Protein AF-0000000085039851 (afdb_homodimer)

Secondary structure (DSSP, 8-state):
--------PBPTTT-PBP-S-TT---SSHHHHHHHHHHHHHHHHHHHHHHHHHHHHHHHHHHHH-TTSEEEEEHHHHHHTT--TT--SEEEEPPTTT--EEEEETTEEEEEEEETTEEEEEEEE--GGGGG----TT--/--------PBPTTT-PBPPS-TT---SSHHHHHHHHHHHHHHHHHHHHHHHHHHHHHHHHHHHH-TTSEEEEEHHHHHHTT--TT--SEEEEPPTTT--EEEEETTEEEEEEEETTEEEEEEEE--GGGGG----TT--

Foldseek 3Di:
DPPPPPPQAAAPQPRHGADDDPPDRHNDPVSVCVVCCVVVVVVVVVVVVLLVLLVLLVVLLCVQCVPFKDKAFVVVCVVSVRDPVHADFWAFDDPDVRWIWGHRPQKTWTWDQDPNTTMIIIGGNDPPSPPGGDDPPPD/DPPPPPPQAAAPQPRHGADDDPPDRHNDPVSVCVVCCVVVVVVVVVVVVLLVLLVLLVVLLCVQCVPFKDKAFPVVCVVSVRDPVHADFWAFDDPDVRWIWGHRPQKTWTWDQDPNTTMIIIGGNDPPSVPGGDDPPPD

Sequence (278 aa):
MEIEKPETKKCLHCAKPITGRLDKKYCNDYCRNSYNNQTKRAGDKQIQEVNSIIRKNRRILKTLCPAGKATVSKELLDSMEYNYRFFSGIYRSSAPSKLVYFICYDYAFSPLNEEGKNMALIVEKEDHFNDFFENPWSAMEIEKPETKKCLHCAKPITGRLDKKYCNDYCRNSYNNQTKRAGDKQIQEVNSIIRKNRRILKTLCPAGKATVSKELLDSMEYNYRFFSGIYRSSAPSKLVYFICYDYAFSPLNEEGKNMALIVEKEDHFNDFFENPWSA

Radius of gyration: 25.56 Å; Cα contacts (8 Å, |Δi|>4): 426; chains: 2; bounding box: 66×108×41 Å

Solvent-accessible surface area (backbone atoms only — not comparable to full-atom values): 15529 Å² total; per-residue (Å²): 130,80,74,74,68,74,79,68,51,50,12,76,56,78,59,44,74,40,82,76,62,87,84,59,53,44,66,45,69,65,38,41,52,49,37,50,45,49,60,51,32,53,62,46,48,50,44,51,50,54,51,49,52,29,50,48,40,29,51,52,51,48,69,68,22,80,82,44,56,35,76,45,50,44,65,59,41,53,75,70,64,52,56,80,60,45,28,41,28,52,30,49,48,65,83,86,75,60,45,53,30,46,21,24,77,57,30,30,36,24,66,40,76,55,97,87,36,57,28,30,42,32,36,49,62,52,85,71,61,73,78,40,56,63,60,75,71,73,117,131,80,75,73,69,74,80,69,52,48,12,78,56,79,59,45,74,40,82,76,63,88,83,57,54,44,67,44,70,66,39,42,52,46,39,50,46,48,59,51,36,53,61,46,47,51,45,49,49,53,51,49,52,28,49,50,40,28,49,53,49,46,70,68,22,80,80,44,56,33,74,44,50,44,67,58,42,53,75,70,63,52,55,82,58,44,27,41,28,52,30,47,48,65,83,85,75,57,46,54,30,48,21,24,76,58,29,30,36,25,65,40,75,56,95,88,37,58,28,30,42,32,37,46,63,51,85,70,61,74,75,38,56,64,60,74,72,74,113

Structure (mmCIF, N/CA/C/O backbone):
data_AF-0000000085039851-model_v1
#
loop_
_entity.id
_entity.type
_entity.pdbx_description
1 polymer 'DUF2116 family Zn-ribbon domain-containing protein'
#
loop_
_atom_site.group_PDB
_atom_site.id
_atom_site.type_symbol
_atom_site.label_atom_id
_atom_site.label_alt_id
_atom_site.label_comp_id
_atom_site.label_asym_id
_atom_site.label_entity_id
_atom_site.label_seq_id
_atom_site.pdbx_PDB_ins_code
_atom_site.Cartn_x
_atom_site.Cartn_y
_atom_site.Cartn_z
_atom_site.occupancy
_atom_site.B_iso_or_equiv
_atom_site.auth_seq_id
_atom_site.auth_comp_id
_atom_site.auth_asym_id
_atom_site.auth_atom_id
_atom_site.pdbx_PDB_model_num
ATOM 1 N N . MET A 1 1 ? -0.738 59.656 14.086 1 36.53 1 MET A N 1
ATOM 2 C CA . MET A 1 1 ? -0.478 58.25 14.383 1 36.53 1 MET A CA 1
ATOM 3 C C . MET A 1 1 ? -1.519 57.375 13.727 1 36.53 1 MET A C 1
ATOM 5 O O . MET A 1 1 ? -2.684 57.344 14.133 1 36.53 1 MET A O 1
ATOM 9 N N . GLU A 1 2 ? -1.537 57.281 12.383 1 38.12 2 GLU A N 1
ATOM 10 C CA . GLU A 1 2 ? -2.516 56.5 11.617 1 38.12 2 GLU A CA 1
ATOM 11 C C . GLU A 1 2 ? -2.619 55.062 12.141 1 38.12 2 GLU A C 1
ATOM 13 O O . GLU A 1 2 ? -1.607 54.375 12.289 1 38.12 2 GLU A O 1
ATOM 18 N N . ILE A 1 3 ? -3.484 54.719 13.062 1 45.03 3 ILE A N 1
ATOM 19 C CA . ILE A 1 3 ? -3.762 53.375 13.562 1 45.03 3 ILE A CA 1
ATOM 20 C C . ILE A 1 3 ? -3.723 52.375 12.406 1 45.03 3 ILE A C 1
ATOM 22 O O . ILE A 1 3 ? -4.461 52.531 11.43 1 45.03 3 ILE A O 1
ATOM 26 N N . GLU A 1 4 ? -2.541 51.844 11.984 1 44.34 4 GLU A N 1
ATOM 27 C CA . GLU A 1 4 ? -2.467 50.719 11.039 1 44.34 4 GLU A CA 1
ATOM 28 C C . GLU A 1 4 ? -3.676 49.812 11.18 1 44.34 4 GLU A C 1
ATOM 30 O O . GLU A 1 4 ? -4.004 49.375 12.289 1 44.34 4 GLU A O 1
ATOM 35 N N . LYS A 1 5 ? -4.773 50 10.492 1 49.84 5 LYS A N 1
ATOM 36 C CA . LYS A 1 5 ? -5.965 49.156 10.461 1 49.84 5 LYS A CA 1
ATOM 37 C C . LYS A 1 5 ? -5.605 47.688 10.602 1 49.84 5 LYS A C 1
ATOM 39 O O . LYS A 1 5 ? -4.711 47.188 9.914 1 49.84 5 LYS A O 1
ATOM 44 N N . PRO A 1 6 ? -5.625 47.062 11.789 1 53.47 6 PRO A N 1
ATOM 45 C CA . PRO A 1 6 ? -5.27 45.656 11.93 1 53.47 6 PRO A CA 1
ATOM 46 C C . PRO A 1 6 ? -5.582 44.844 10.672 1 53.47 6 PRO A C 1
ATOM 48 O O . PRO A 1 6 ? -6.613 45.062 10.031 1 53.47 6 PRO A O 1
ATOM 51 N N . GLU A 1 7 ? -4.594 44.562 9.703 1 57.44 7 GLU A N 1
ATOM 52 C CA . GLU A 1 7 ? -4.762 43.719 8.539 1 57.44 7 GLU A CA 1
ATOM 53 C C . GLU A 1 7 ? -5.84 42.656 8.773 1 57.44 7 GLU A C 1
ATOM 55 O O . GLU A 1 7 ? -5.809 41.938 9.773 1 57.44 7 GLU A O 1
ATOM 60 N N . THR A 1 8 ? -7.055 42.906 8.422 1 69.19 8 THR A N 1
ATOM 61 C CA . THR A 1 8 ? -8.227 42.031 8.555 1 69.19 8 THR A CA 1
ATOM 62 C C . THR A 1 8 ? -7.895 40.594 8.203 1 69.19 8 THR A C 1
ATOM 64 O O . THR A 1 8 ? -7.391 40.312 7.109 1 69.19 8 THR A O 1
ATOM 67 N N . LYS A 1 9 ? -7.699 39.75 9.188 1 80.12 9 LYS A N 1
ATOM 68 C CA . LYS A 1 9 ? -7.461 38.312 9 1 80.12 9 LYS A CA 1
ATOM 69 C C . LYS A 1 9 ? -8.508 37.719 8.07 1 80.12 9 LYS A C 1
ATOM 71 O O . LYS A 1 9 ? -9.695 38.031 8.164 1 80.12 9 LYS A O 1
ATOM 76 N N . LYS A 1 10 ? -8.039 37.062 7.008 1 89 10 LYS A N 1
ATOM 77 C CA . LYS A 1 10 ? -8.93 36.438 6.035 1 89 10 LYS A CA 1
ATOM 78 C C . LYS A 1 10 ? -9.094 34.938 6.312 1 89 10 LYS A C 1
ATOM 80 O O . LYS A 1 10 ? -8.172 34.281 6.809 1 89 10 LYS A O 1
ATOM 85 N N . CYS A 1 11 ? -10.289 34.531 6.098 1 90.12 11 CYS A N 1
ATOM 86 C CA . CYS A 1 11 ? -10.617 33.125 6.234 1 90.12 11 CYS A CA 1
ATOM 87 C C . CYS A 1 11 ? -9.695 32.25 5.375 1 90.12 11 CYS A C 1
ATOM 89 O O . CYS A 1 11 ? -9.516 32.531 4.188 1 90.12 11 CYS A O 1
ATOM 91 N N . LEU A 1 12 ? -9.242 31.281 5.852 1 88.19 12 LEU A N 1
ATOM 92 C CA . LEU A 1 12 ? -8.297 30.422 5.152 1 88.19 12 LEU A CA 1
ATOM 93 C C . LEU A 1 12 ? -8.984 29.688 4.008 1 88.19 12 LEU A C 1
ATOM 95 O O . LEU A 1 12 ? -8.344 29.328 3.021 1 88.19 12 LEU A O 1
ATOM 99 N N . HIS A 1 13 ? -10.305 29.547 4.168 1 85.38 13 HIS A N 1
ATOM 100 C CA . HIS A 1 13 ? -11.055 28.797 3.17 1 85.38 13 HIS A CA 1
ATOM 101 C C . HIS A 1 13 ? -11.625 29.719 2.102 1 85.38 13 HIS A C 1
ATOM 103 O O . HIS A 1 13 ? -11.406 29.516 0.907 1 85.38 13 HIS A O 1
ATOM 109 N N . CYS A 1 14 ? -12.336 30.766 2.406 1 89.81 14 CYS A N 1
ATOM 110 C CA . CYS A 1 14 ? -13.078 31.562 1.424 1 89.81 14 CYS A CA 1
ATOM 111 C C . CYS A 1 14 ? -12.422 32.906 1.218 1 89.81 14 CYS A C 1
ATOM 113 O O . CYS A 1 14 ? -12.883 33.719 0.397 1 89.81 14 CYS A O 1
ATOM 115 N N . ALA A 1 15 ? -11.523 33.281 1.93 1 89.44 15 ALA A N 1
ATOM 116 C CA . ALA A 1 15 ? -10.719 34.5 1.806 1 89.44 15 ALA A CA 1
ATOM 117 C C . ALA A 1 15 ? -11.523 35.719 2.191 1 89.44 15 ALA A C 1
ATOM 119 O O . ALA A 1 15 ? -11.078 36.844 1.967 1 89.44 15 ALA A O 1
ATOM 120 N N . LYS A 1 16 ? -12.602 35.594 2.732 1 87.38 16 LYS A N 1
ATOM 121 C CA . LYS A 1 16 ? -13.375 36.719 3.229 1 87.38 16 LYS A CA 1
ATOM 122 C C . LYS A 1 16 ? -12.836 37.219 4.57 1 87.38 16 LYS A C 1
ATOM 124 O O . LYS A 1 16 ? -12.227 36.438 5.316 1 87.38 16 LYS A O 1
ATOM 129 N N . PRO A 1 17 ? -13.008 38.469 4.812 1 87.56 17 PRO A N 1
ATOM 130 C CA . PRO A 1 17 ? -12.555 39 6.102 1 87.56 17 PRO A CA 1
ATOM 131 C C . PRO A 1 17 ? -13.211 38.312 7.289 1 87.56 17 PRO A C 1
ATOM 133 O O . PRO A 1 17 ? -14.406 38 7.25 1 87.56 17 PRO A O 1
ATOM 136 N N . ILE A 1 18 ? -12.398 37.844 8.242 1 84.75 18 ILE A N 1
ATOM 137 C CA . ILE A 1 18 ? -12.867 37.156 9.445 1 84.75 18 ILE A CA 1
ATOM 138 C C . ILE A 1 18 ? -13.125 38.188 10.547 1 84.75 18 ILE A C 1
ATOM 140 O O . ILE A 1 18 ? -12.328 39.094 10.75 1 84.75 18 ILE A O 1
ATOM 144 N N . THR A 1 19 ? -14.352 38.156 11.055 1 82.75 19 THR A N 1
ATOM 145 C CA . THR A 1 19 ? -14.688 39 12.211 1 82.75 19 THR A CA 1
ATOM 146 C C . THR A 1 19 ? -14.766 38.125 13.477 1 82.75 19 THR A C 1
ATOM 148 O O . THR A 1 19 ? -15.18 36.969 13.43 1 82.75 19 THR A O 1
ATOM 151 N N . GLY A 1 20 ? -14.227 38.531 14.633 1 78.75 20 GLY A N 1
ATOM 152 C CA . GLY A 1 20 ? -14.289 37.781 15.883 1 78.75 20 GLY A CA 1
ATOM 153 C C . GLY A 1 20 ? -12.953 37.719 16.609 1 78.75 20 GLY A C 1
ATOM 154 O O . GLY A 1 20 ? -12.188 38.688 16.594 1 78.75 20 GLY A O 1
ATOM 155 N N . ARG A 1 21 ? -12.711 36.594 17.234 1 83.31 21 ARG A N 1
ATOM 156 C CA . ARG A 1 21 ? -11.492 36.469 18.031 1 83.31 21 ARG A CA 1
ATOM 157 C C . ARG A 1 21 ? -10.25 36.531 17.156 1 83.31 21 ARG A C 1
ATOM 159 O O . ARG A 1 21 ? -10.312 36.219 15.961 1 83.31 21 ARG A O 1
ATOM 166 N N . LEU A 1 22 ? -9.258 37 17.609 1 82.69 22 LEU A N 1
ATOM 167 C CA . LEU A 1 22 ? -8.008 37.219 16.891 1 82.69 22 LEU A CA 1
ATOM 168 C C . LEU A 1 22 ? -7.434 35.875 16.391 1 82.69 22 LEU A C 1
ATOM 170 O O . LEU A 1 22 ? -6.754 35.844 15.359 1 82.69 22 LEU A O 1
ATOM 174 N N . ASP A 1 23 ? -7.824 34.844 17.172 1 84.38 23 ASP A N 1
ATOM 175 C CA . ASP A 1 23 ? -7.203 33.562 16.859 1 84.38 23 ASP A CA 1
ATOM 176 C C . ASP A 1 23 ? -8.039 32.781 15.844 1 84.38 23 ASP A C 1
ATOM 178 O O . ASP A 1 23 ? -7.652 31.688 15.422 1 84.38 23 ASP A O 1
ATOM 182 N N . LYS A 1 24 ? -9.156 33.5 15.531 1 87.25 24 LYS A N 1
ATOM 183 C CA . LYS A 1 24 ? -10.07 32.812 14.602 1 87.25 24 LYS A CA 1
ATOM 184 C C . LYS A 1 24 ? -9.453 32.719 13.211 1 87.25 24 LYS A C 1
ATOM 186 O O . LYS A 1 24 ? -8.898 33.688 12.703 1 87.25 24 LYS A O 1
ATOM 191 N N . LYS A 1 25 ? -9.523 31.531 12.586 1 89.62 25 LYS A N 1
ATOM 192 C CA . LYS A 1 25 ? -8.898 31.281 11.289 1 89.62 25 LYS A CA 1
ATOM 193 C C . LYS A 1 25 ? -9.953 31.156 10.188 1 89.62 25 LYS A C 1
ATOM 195 O O . LYS A 1 25 ? -9.641 31.328 9.008 1 89.62 25 LYS A O 1
ATOM 200 N N . TYR A 1 26 ? -11.125 30.766 10.68 1 91.81 26 TYR A N 1
ATOM 201 C CA . TYR A 1 26 ? -12.195 30.547 9.719 1 91.81 26 TYR A CA 1
ATOM 202 C C . TYR A 1 26 ? -13.414 31.406 10.047 1 91.81 26 TYR A C 1
ATOM 204 O O . TYR A 1 26 ? -13.68 31.688 11.211 1 91.81 26 TYR A O 1
ATOM 212 N N . CYS A 1 27 ? -14.109 31.844 9.016 1 90.19 27 CYS A N 1
ATOM 213 C CA . CYS A 1 27 ? -15.219 32.781 9.227 1 90.19 27 CYS A CA 1
ATOM 214 C C . CYS A 1 27 ? -16.406 32.062 9.852 1 90.19 27 CYS A C 1
ATOM 216 O O . CYS A 1 27 ? -17.219 32.656 10.547 1 90.19 27 CYS A O 1
ATOM 218 N N . ASN A 1 28 ? -16.641 30.719 9.5 1 88.12 28 ASN A N 1
ATOM 219 C CA . ASN A 1 28 ? -17.688 29.891 10.094 1 88.12 28 ASN A CA 1
ATOM 220 C C . ASN A 1 28 ? -17.312 28.422 10.078 1 88.12 28 ASN A C 1
ATOM 222 O O . ASN A 1 28 ? -16.219 28.062 9.609 1 88.12 28 ASN A O 1
ATOM 226 N N . ASP A 1 29 ? -18.172 27.641 10.711 1 88.31 29 ASP A N 1
ATOM 227 C CA . ASP A 1 29 ? -17.906 26.203 10.844 1 88.31 29 ASP A CA 1
ATOM 228 C C . ASP A 1 29 ? -17.844 25.531 9.477 1 88.31 29 ASP A C 1
ATOM 230 O O . ASP A 1 29 ? -17.062 24.609 9.266 1 88.31 29 ASP A O 1
ATOM 234 N N . TYR A 1 30 ? -18.625 26.031 8.648 1 88.75 30 TYR A N 1
ATOM 235 C CA . TYR A 1 30 ? -18.625 25.484 7.301 1 88.75 30 TYR A CA 1
ATOM 236 C C . TYR A 1 30 ? -17.266 25.641 6.645 1 88.75 30 TYR A C 1
ATOM 238 O O . TYR A 1 30 ? -16.719 24.672 6.105 1 88.75 30 TYR A O 1
ATOM 246 N N . CYS A 1 31 ? -16.672 26.812 6.676 1 88.69 31 CYS A N 1
ATOM 247 C CA . CYS A 1 31 ? -15.359 27.078 6.102 1 88.69 31 CYS A CA 1
ATOM 248 C C . CYS A 1 31 ? -14.281 26.234 6.785 1 88.69 31 CYS A C 1
ATOM 250 O O . CYS A 1 31 ? -13.367 25.734 6.125 1 88.69 31 CYS A O 1
ATOM 252 N N . ARG A 1 32 ? -14.414 26.172 8.062 1 86.56 32 ARG A N 1
ATOM 253 C CA . ARG A 1 32 ? -13.461 25.375 8.828 1 86.56 32 ARG A CA 1
ATOM 254 C C . ARG A 1 32 ? -13.477 23.906 8.367 1 86.56 32 ARG A C 1
ATOM 256 O O . ARG A 1 32 ? -12.43 23.344 8.07 1 86.56 32 ARG A O 1
ATOM 263 N N . ASN A 1 33 ? -14.617 23.375 8.375 1 82.94 33 ASN A N 1
ATOM 264 C CA . ASN A 1 33 ? -14.789 21.984 7.957 1 82.94 33 ASN A CA 1
ATOM 265 C C . ASN A 1 33 ? -14.352 21.766 6.508 1 82.94 33 ASN A C 1
ATOM 267 O O . ASN A 1 33 ? -13.711 20.766 6.188 1 82.94 33 ASN A O 1
ATOM 271 N N . SER A 1 34 ? -14.758 22.766 5.758 1 79.75 34 SER A N 1
ATOM 272 C CA . SER A 1 34 ? -14.414 22.688 4.34 1 79.75 34 SER A CA 1
ATOM 273 C C . SER A 1 34 ? -12.898 22.719 4.133 1 79.75 34 SER A C 1
ATOM 275 O O . SER A 1 34 ? -12.352 21.953 3.35 1 79.75 34 SER A O 1
ATOM 277 N N . TYR A 1 35 ? -12.312 23.75 4.824 1 76.44 35 TYR A N 1
ATOM 278 C CA . TYR A 1 35 ? -10.867 23.875 4.746 1 76.44 35 TYR A CA 1
ATOM 279 C C . TYR A 1 35 ? -10.172 22.609 5.223 1 76.44 35 TYR A C 1
ATOM 281 O O . TYR A 1 35 ? -9.258 22.109 4.562 1 76.44 35 TYR A O 1
ATOM 289 N N . ASN A 1 36 ? -10.547 22.125 6.379 1 72.75 36 ASN A N 1
ATOM 290 C CA . ASN A 1 36 ? -9.953 20.922 6.965 1 72.75 36 ASN A CA 1
ATOM 291 C C . ASN A 1 36 ? -10.172 19.703 6.078 1 72.75 36 ASN A C 1
ATOM 293 O O . ASN A 1 36 ? -9.281 18.859 5.945 1 72.75 36 ASN A O 1
ATOM 297 N N . ASN A 1 37 ? -11.375 19.734 5.625 1 71.31 37 ASN A N 1
ATOM 298 C CA . ASN A 1 37 ? -11.695 18.656 4.707 1 71.31 37 ASN A CA 1
ATOM 299 C C . ASN A 1 37 ? -10.867 18.734 3.43 1 71.31 37 ASN A C 1
ATOM 301 O O . ASN A 1 37 ? -10.43 17.703 2.908 1 71.31 37 ASN A O 1
ATOM 305 N N . GLN A 1 38 ? -10.711 19.984 3.012 1 68.19 38 GLN A N 1
ATOM 306 C CA . GLN A 1 38 ? -9.906 20.188 1.808 1 68.19 38 GLN A CA 1
ATOM 307 C C . GLN A 1 38 ? -8.461 19.75 2.031 1 68.19 38 GLN A C 1
ATOM 309 O O . GLN A 1 38 ? -7.855 19.109 1.164 1 68.19 38 GLN A O 1
ATOM 314 N N . THR A 1 39 ? -7.863 20.281 3.068 1 62.84 39 THR A N 1
ATOM 315 C CA . THR A 1 39 ? -6.477 19.984 3.393 1 62.84 39 THR A CA 1
ATOM 316 C C . THR A 1 39 ? -6.297 18.484 3.643 1 62.84 39 THR A C 1
ATOM 318 O O . THR A 1 39 ? -5.324 17.891 3.186 1 62.84 39 THR A O 1
ATOM 321 N N . LYS A 1 40 ? -7.137 18.062 4.582 1 63.19 40 LYS A N 1
ATOM 322 C CA . LYS A 1 40 ? -7.16 16.625 4.863 1 63.19 40 LYS A CA 1
ATOM 323 C C . LYS A 1 40 ? -7.41 15.82 3.592 1 63.19 40 LYS A C 1
ATOM 325 O O . LYS A 1 40 ? -6.836 14.742 3.412 1 63.19 40 LYS A O 1
ATOM 330 N N . ARG A 1 41 ? -8.055 16.547 2.758 1 67.19 41 ARG A N 1
ATOM 331 C CA . ARG A 1 41 ? -8.656 15.859 1.624 1 67.19 41 ARG A CA 1
ATOM 332 C C . ARG A 1 41 ? -7.602 15.469 0.594 1 67.19 41 ARG A C 1
ATOM 334 O O . ARG A 1 41 ? -7.621 14.359 0.065 1 67.19 41 ARG A O 1
ATOM 341 N N . ALA A 1 42 ? -6.598 16.453 0.519 1 65.81 42 ALA A N 1
ATOM 342 C CA . ALA A 1 42 ? -5.742 16.094 -0.612 1 65.81 42 ALA A CA 1
ATOM 343 C C . ALA A 1 42 ? -4.914 14.852 -0.304 1 65.81 42 ALA A C 1
ATOM 345 O O . ALA A 1 42 ? -4.828 13.938 -1.125 1 65.81 42 ALA A O 1
ATOM 346 N N . GLY A 1 43 ? -4.27 14.906 0.932 1 73.31 43 GLY A N 1
ATOM 347 C CA . GLY A 1 43 ? -3.5 13.75 1.359 1 73.31 43 GLY A CA 1
ATOM 348 C C . GLY A 1 43 ? -4.332 12.492 1.464 1 73.31 43 GLY A C 1
ATOM 349 O O . GLY A 1 43 ? -3.902 11.422 1.026 1 73.31 43 GLY A O 1
ATOM 350 N N . ASP A 1 44 ? -5.477 12.766 1.902 1 83.88 44 ASP A N 1
ATOM 351 C CA . ASP A 1 44 ? -6.371 11.625 2.096 1 83.88 44 ASP A CA 1
ATOM 352 C C . ASP A 1 44 ? -6.82 11.047 0.755 1 83.88 44 ASP A C 1
ATOM 354 O O . ASP A 1 44 ? -6.977 9.836 0.619 1 83.88 44 ASP A O 1
ATOM 358 N N . LYS A 1 45 ? -6.973 11.977 -0.191 1 85.5 45 LYS A N 1
ATOM 359 C CA . LYS A 1 45 ? -7.383 11.5 -1.511 1 85.5 45 LYS A CA 1
ATOM 360 C C . LYS A 1 45 ? -6.305 10.625 -2.141 1 85.5 45 LYS A C 1
ATOM 362 O O . LYS A 1 45 ? -6.609 9.602 -2.758 1 85.5 45 LYS A O 1
ATOM 367 N N . GLN A 1 46 ? -5.078 11.055 -1.981 1 87.44 46 GLN A N 1
ATOM 368 C CA . GLN A 1 46 ? -3.967 10.289 -2.531 1 87.44 46 GLN A CA 1
ATOM 369 C C . GLN A 1 46 ? -3.863 8.914 -1.871 1 87.44 46 GLN A C 1
ATOM 371 O O . GLN A 1 46 ? -3.619 7.914 -2.547 1 87.44 46 GLN A O 1
ATOM 376 N N . ILE A 1 47 ? -4.047 8.945 -0.615 1 93.06 47 ILE A N 1
ATOM 377 C CA . ILE A 1 47 ? -4.004 7.703 0.141 1 93.06 47 ILE A CA 1
ATOM 378 C C . ILE A 1 47 ? -5.113 6.766 -0.342 1 93.06 47 ILE A C 1
ATOM 380 O O . ILE A 1 47 ? -4.863 5.59 -0.616 1 93.06 47 ILE A O 1
ATOM 384 N N . GLN A 1 48 ? -6.262 7.312 -0.533 1 93.38 48 GLN A N 1
ATOM 385 C CA . GLN A 1 48 ? -7.402 6.523 -0.985 1 93.38 48 GLN A CA 1
ATOM 386 C C . GLN A 1 48 ? -7.164 5.965 -2.385 1 93.38 48 GLN A C 1
ATOM 388 O O . GLN A 1 48 ? -7.473 4.801 -2.654 1 93.38 48 GLN A O 1
ATOM 393 N N . GLU A 1 49 ? -6.605 6.773 -3.143 1 92.31 49 GLU A N 1
ATOM 394 C CA . GLU A 1 49 ? -6.316 6.359 -4.512 1 92.31 49 GLU A CA 1
ATOM 395 C C . GLU A 1 49 ? -5.312 5.211 -4.543 1 92.31 49 GLU A C 1
ATO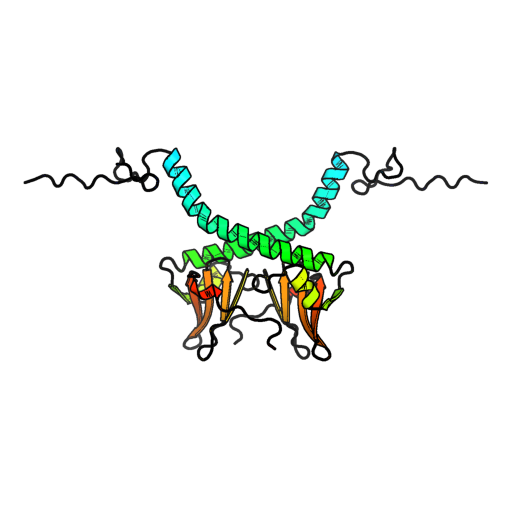M 397 O O . GLU A 1 49 ? -5.535 4.207 -5.227 1 92.31 49 GLU A O 1
ATOM 402 N N . VAL A 1 50 ? -4.262 5.367 -3.873 1 94 50 VAL A N 1
ATOM 403 C CA . VAL A 1 50 ? -3.221 4.344 -3.822 1 94 50 VAL A CA 1
ATOM 404 C C . VAL A 1 50 ? -3.795 3.051 -3.246 1 94 50 VAL A C 1
ATOM 406 O O . VAL A 1 50 ? -3.57 1.968 -3.791 1 94 50 VAL A O 1
ATOM 409 N N . ASN A 1 51 ? -4.594 3.193 -2.188 1 95.31 51 ASN A N 1
ATOM 410 C CA . ASN A 1 51 ? -5.215 2.021 -1.581 1 95.31 51 ASN A CA 1
ATOM 411 C C . ASN A 1 51 ? -6.148 1.313 -2.559 1 95.31 51 ASN A C 1
ATOM 413 O O . ASN A 1 51 ? -6.207 0.083 -2.588 1 95.31 51 ASN A O 1
ATOM 417 N N . SER A 1 52 ? -6.801 2.115 -3.312 1 95.62 52 SER A N 1
ATOM 418 C CA . SER A 1 52 ? -7.719 1.55 -4.297 1 95.62 52 SER A CA 1
ATOM 419 C C . SER A 1 52 ? -6.969 0.757 -5.359 1 95.62 52 SER A C 1
ATOM 421 O O . SER A 1 52 ? -7.43 -0.303 -5.789 1 95.62 52 SER A O 1
ATOM 423 N N . ILE A 1 53 ? -5.859 1.262 -5.754 1 96.12 53 ILE A N 1
ATOM 424 C CA . ILE A 1 53 ? -5.059 0.605 -6.781 1 96.12 53 ILE A CA 1
ATOM 425 C C . ILE A 1 53 ? -4.508 -0.711 -6.238 1 96.12 53 ILE A C 1
ATOM 427 O O . ILE A 1 53 ? -4.59 -1.746 -6.906 1 96.12 53 ILE A O 1
ATOM 431 N N . ILE A 1 54 ? -4.012 -0.697 -5.035 1 96.75 54 ILE A N 1
ATOM 432 C CA . ILE A 1 54 ? -3.443 -1.903 -4.445 1 96.75 54 ILE A CA 1
ATOM 433 C C . ILE A 1 54 ? -4.547 -2.936 -4.223 1 96.75 54 ILE A C 1
ATOM 435 O O . ILE A 1 54 ? -4.328 -4.137 -4.406 1 96.75 54 ILE A O 1
ATOM 439 N N . ARG A 1 55 ? -5.684 -2.475 -3.857 1 95.75 55 ARG A N 1
ATOM 440 C CA . ARG A 1 55 ? -6.824 -3.369 -3.684 1 95.75 55 ARG A CA 1
ATOM 441 C C . ARG A 1 55 ? -7.219 -4.016 -5.008 1 95.75 55 ARG A C 1
ATOM 443 O O . ARG A 1 55 ? -7.52 -5.211 -5.055 1 95.75 55 ARG A O 1
ATOM 450 N N . LYS A 1 56 ? -7.234 -3.213 -5.988 1 96.75 56 LYS A N 1
ATOM 451 C CA . LYS A 1 56 ? -7.52 -3.75 -7.316 1 96.75 56 LYS A CA 1
ATOM 452 C C . LYS A 1 56 ? -6.496 -4.809 -7.715 1 96.75 56 LYS A C 1
ATOM 454 O O . LYS A 1 56 ? -6.863 -5.871 -8.227 1 96.75 56 LYS A O 1
ATOM 459 N N . ASN A 1 57 ? -5.238 -4.473 -7.547 1 97.31 57 ASN A N 1
ATOM 460 C CA . ASN A 1 57 ? -4.184 -5.445 -7.809 1 97.31 57 ASN A CA 1
ATOM 461 C C . ASN A 1 57 ? -4.426 -6.754 -7.059 1 97.31 57 ASN A C 1
ATOM 463 O O . ASN A 1 57 ? -4.301 -7.836 -7.633 1 97.31 57 ASN A O 1
ATOM 467 N N . ARG A 1 58 ? -4.75 -6.617 -5.797 1 95 58 ARG A N 1
ATOM 468 C CA . ARG A 1 58 ? -5.035 -7.785 -4.973 1 95 58 ARG A CA 1
ATOM 469 C C . ARG A 1 58 ? -6.168 -8.617 -5.57 1 95 58 ARG A C 1
ATOM 471 O O . ARG A 1 58 ? -6.082 -9.844 -5.633 1 95 58 ARG A O 1
ATOM 478 N N . ARG A 1 59 ? -7.195 -7.973 -5.953 1 95.19 59 ARG A N 1
ATOM 479 C CA . ARG A 1 59 ? -8.344 -8.648 -6.535 1 95.19 59 ARG A CA 1
ATOM 480 C C . ARG A 1 59 ? -7.949 -9.422 -7.789 1 95.19 59 ARG A C 1
ATOM 482 O O . ARG A 1 59 ? -8.391 -10.555 -7.992 1 95.19 59 ARG A O 1
ATOM 489 N N . ILE A 1 60 ? -7.16 -8.82 -8.609 1 97.19 60 ILE A N 1
ATOM 490 C CA . ILE A 1 60 ? -6.691 -9.445 -9.844 1 97.19 60 ILE A CA 1
ATOM 491 C C . ILE A 1 60 ? -5.914 -10.719 -9.508 1 97.19 60 ILE A C 1
ATOM 493 O O . ILE A 1 60 ? -6.176 -11.781 -10.078 1 97.19 60 ILE A O 1
ATOM 497 N N . LEU A 1 61 ? -5.012 -10.641 -8.578 1 95.94 61 LEU A N 1
ATOM 498 C CA . LEU A 1 61 ? -4.203 -11.789 -8.188 1 95.94 61 LEU A CA 1
ATOM 499 C C . LEU A 1 61 ? -5.082 -12.898 -7.621 1 95.94 61 LEU A C 1
ATOM 501 O O . LEU A 1 61 ? -4.902 -14.07 -7.965 1 95.94 61 LEU A O 1
ATOM 505 N N . LYS A 1 62 ? -5.98 -12.508 -6.801 1 92.88 62 LYS A N 1
ATOM 506 C CA . LYS A 1 62 ? -6.898 -13.477 -6.203 1 92.88 62 LYS A CA 1
ATOM 507 C C . LYS A 1 62 ? -7.73 -14.18 -7.27 1 92.88 62 LYS A C 1
ATOM 509 O O . LYS A 1 62 ? -7.926 -15.398 -7.207 1 92.88 62 LYS A O 1
ATOM 514 N N . THR A 1 63 ? -8.188 -13.422 -8.188 1 95.06 63 THR A N 1
ATOM 515 C CA . THR A 1 63 ? -9.008 -13.953 -9.273 1 95.06 63 THR A CA 1
ATOM 516 C C . THR A 1 63 ? -8.219 -14.961 -10.102 1 95.06 63 THR A C 1
ATOM 518 O O . THR A 1 63 ? -8.75 -15.992 -10.516 1 95.06 63 THR A O 1
ATOM 521 N N . LEU A 1 64 ? -6.953 -14.68 -10.312 1 95.56 64 LEU A N 1
ATOM 522 C CA . LEU A 1 64 ? -6.117 -15.492 -11.195 1 95.56 64 LEU A CA 1
ATOM 523 C C . LEU A 1 64 ? -5.527 -16.672 -10.445 1 95.56 64 LEU A C 1
ATOM 525 O O . LEU A 1 64 ? -4.957 -17.578 -11.062 1 95.56 64 LEU A O 1
ATOM 529 N N . CYS A 1 65 ? -5.605 -16.672 -9.18 1 90.12 65 CYS A N 1
ATOM 530 C CA . CYS A 1 65 ? -5.035 -17.75 -8.367 1 90.12 65 CYS A CA 1
ATOM 531 C C . CYS A 1 65 ? -6.062 -18.281 -7.375 1 90.12 65 CYS A C 1
ATOM 533 O O . CYS A 1 65 ? -5.887 -18.156 -6.16 1 90.12 65 CYS A O 1
ATOM 535 N N . PRO A 1 66 ? -7.035 -18.969 -7.828 1 80.75 66 PRO A N 1
ATOM 536 C CA . PRO A 1 66 ? -8.102 -19.438 -6.945 1 80.75 66 PRO A CA 1
ATOM 537 C C . PRO A 1 66 ? -7.641 -20.562 -6.016 1 80.75 66 PRO A C 1
ATOM 539 O O . PRO A 1 66 ? -8.195 -20.734 -4.926 1 80.75 66 PRO A O 1
ATOM 542 N N . ALA A 1 67 ? -6.625 -21.266 -6.375 1 81.75 67 ALA A N 1
ATOM 543 C CA . ALA A 1 67 ? -6.199 -22.422 -5.59 1 81.75 67 ALA A CA 1
ATOM 544 C C . ALA A 1 67 ? -4.91 -22.125 -4.832 1 81.75 67 ALA A C 1
ATOM 546 O O . ALA A 1 67 ? -4.18 -23.031 -4.449 1 81.75 67 ALA A O 1
ATOM 547 N N . GLY A 1 68 ? -4.492 -20.891 -4.723 1 82.31 68 GLY A N 1
ATOM 548 C CA . GLY A 1 68 ? -3.395 -20.484 -3.859 1 82.31 68 GLY A CA 1
ATOM 549 C C . GLY A 1 68 ? -2.072 -20.359 -4.59 1 82.31 68 GLY A C 1
ATOM 550 O O . GLY A 1 68 ? -1.085 -19.891 -4.027 1 82.31 68 GLY A O 1
ATOM 551 N N . LYS A 1 69 ? -1.953 -20.953 -5.777 1 89.38 69 LYS A N 1
ATOM 552 C CA . LYS A 1 69 ? -0.747 -20.812 -6.59 1 89.38 69 LYS A CA 1
ATOM 553 C C . LYS A 1 69 ? -1.07 -20.906 -8.078 1 89.38 69 LYS A C 1
ATOM 555 O O . LYS A 1 69 ? -1.851 -21.766 -8.492 1 89.38 69 LYS A O 1
ATOM 560 N N . ALA A 1 70 ? -0.567 -20.078 -8.844 1 94.5 70 ALA A N 1
ATOM 561 C CA . ALA A 1 70 ? -0.795 -20.094 -10.289 1 94.5 70 ALA A CA 1
ATOM 562 C C . ALA A 1 70 ? 0.303 -19.328 -11.023 1 94.5 70 ALA A C 1
ATOM 564 O O . ALA A 1 70 ? 0.943 -18.438 -10.453 1 94.5 70 ALA A O 1
ATOM 565 N N . THR A 1 71 ? 0.571 -19.75 -12.211 1 94.69 71 THR A N 1
ATOM 566 C CA . THR A 1 71 ? 1.481 -19.016 -13.086 1 94.69 71 THR A CA 1
ATOM 567 C C . THR A 1 71 ? 0.746 -18.484 -14.312 1 94.69 71 THR A C 1
ATOM 569 O O . THR A 1 71 ? 0.082 -19.234 -15.016 1 94.69 71 THR A O 1
ATOM 572 N N . VAL A 1 72 ? 0.777 -17.219 -14.492 1 96.25 72 VAL A N 1
ATOM 573 C CA . VAL A 1 72 ? 0.056 -16.609 -15.602 1 96.25 72 VAL A CA 1
ATOM 574 C C . VAL A 1 72 ? 1.009 -15.734 -16.422 1 96.25 72 VAL A C 1
ATOM 576 O O . VAL A 1 72 ? 2.107 -15.414 -15.961 1 96.25 72 VAL A O 1
ATOM 579 N N . SER A 1 73 ? 0.621 -15.359 -17.594 1 95.75 73 SER A N 1
ATOM 580 C CA . SER A 1 73 ? 1.444 -14.492 -18.422 1 95.75 73 SER A CA 1
ATOM 581 C C . SER A 1 73 ? 1.342 -13.039 -17.969 1 95.75 73 SER A C 1
ATOM 583 O O . SER A 1 73 ? 0.305 -12.609 -17.453 1 95.75 73 SER A O 1
ATOM 585 N N . LYS A 1 74 ? 2.412 -12.281 -18.156 1 95.25 74 LYS A N 1
ATOM 586 C CA . LYS A 1 74 ? 2.369 -10.844 -17.906 1 95.25 74 LYS A CA 1
ATOM 587 C C . LYS A 1 74 ? 1.26 -10.172 -18.719 1 95.25 74 LYS A C 1
ATOM 589 O O . LYS A 1 74 ? 0.619 -9.234 -18.234 1 95.25 74 LYS A O 1
ATOM 594 N N . GLU A 1 75 ? 1.083 -10.641 -19.938 1 95.44 75 GLU A N 1
ATOM 595 C CA . GLU A 1 75 ? 0.076 -10.078 -20.828 1 95.44 75 GLU A CA 1
ATOM 596 C C . GLU A 1 75 ? -1.313 -10.133 -20.203 1 95.44 75 GLU A C 1
ATOM 598 O O . GLU A 1 75 ? -2.123 -9.219 -20.391 1 95.44 75 GLU A O 1
ATOM 603 N N . LEU A 1 76 ? -1.592 -11.156 -19.547 1 96.38 76 LEU A N 1
ATOM 604 C CA . LEU A 1 76 ? -2.885 -11.281 -18.891 1 96.38 76 LEU A CA 1
ATOM 605 C C . LEU A 1 76 ? -3.043 -10.234 -17.797 1 96.38 76 LEU A C 1
ATOM 607 O O . LEU A 1 76 ? -4.086 -9.578 -17.703 1 96.38 76 LEU A O 1
ATOM 611 N N . LEU A 1 77 ? -2.037 -10.055 -17 1 96.25 77 LEU A N 1
ATOM 612 C CA . LEU A 1 77 ? -2.061 -9.016 -15.977 1 96.25 77 LEU A CA 1
ATOM 613 C C . LEU A 1 77 ? -2.258 -7.641 -16.609 1 96.25 77 LEU A C 1
ATOM 615 O O . LEU A 1 77 ? -3.051 -6.832 -16.109 1 96.25 77 LEU A O 1
ATOM 619 N N . ASP A 1 78 ? -1.49 -7.406 -17.703 1 96.12 78 ASP A N 1
ATOM 620 C CA . ASP A 1 78 ? -1.606 -6.133 -18.422 1 96.12 78 ASP A CA 1
ATOM 621 C C . ASP A 1 78 ? -3.035 -5.91 -18.906 1 96.12 78 ASP A C 1
ATOM 623 O O . ASP A 1 78 ? -3.562 -4.797 -18.812 1 96.12 78 ASP A O 1
ATOM 627 N N . SER A 1 79 ? -3.625 -6.961 -19.406 1 97.06 79 SER A N 1
ATOM 628 C CA . SER A 1 79 ? -4.977 -6.859 -19.938 1 97.06 79 SER A CA 1
ATOM 629 C C . SER A 1 79 ? -5.984 -6.531 -18.844 1 97.06 79 SER A C 1
ATOM 631 O O . SER A 1 79 ? -7.031 -5.938 -19.109 1 97.06 79 SER A O 1
ATOM 633 N N . MET A 1 80 ? -5.645 -6.844 -17.641 1 97 80 MET A N 1
ATOM 634 C CA . MET A 1 80 ? -6.527 -6.586 -16.5 1 97 80 MET A CA 1
ATOM 635 C C . MET A 1 80 ? -6.156 -5.281 -15.805 1 97 80 MET A C 1
ATOM 637 O O . MET A 1 80 ? -6.707 -4.957 -14.75 1 97 80 MET A O 1
ATOM 641 N N . GLU A 1 81 ? -5.113 -4.566 -16.359 1 96.25 81 GLU A N 1
ATOM 642 C CA . GLU A 1 81 ? -4.691 -3.246 -15.906 1 96.25 81 GLU A CA 1
ATOM 643 C C . GLU A 1 81 ? -4.031 -3.32 -14.531 1 96.25 81 GLU A C 1
ATOM 645 O O . GLU A 1 81 ? -4.238 -2.445 -13.688 1 96.25 81 GLU A O 1
ATOM 650 N N . TYR A 1 82 ? -3.334 -4.465 -14.336 1 96.44 82 TYR A N 1
ATOM 651 C CA . TYR A 1 82 ? -2.516 -4.543 -13.133 1 96.44 82 TYR A CA 1
ATOM 652 C C . TYR A 1 82 ? -1.491 -3.414 -13.094 1 96.44 82 TYR A C 1
ATOM 654 O O . TYR A 1 82 ? -0.815 -3.148 -14.094 1 96.44 82 TYR A O 1
ATOM 662 N N . ASN A 1 83 ? -1.385 -2.762 -11.984 1 95.06 83 ASN A N 1
ATOM 663 C CA . ASN A 1 83 ? -0.448 -1.653 -11.828 1 95.06 83 ASN A CA 1
ATOM 664 C C . ASN A 1 83 ? 0.788 -2.07 -11.039 1 95.06 83 ASN A C 1
ATOM 666 O O . ASN A 1 83 ? 0.727 -2.215 -9.82 1 95.06 83 ASN A O 1
ATOM 670 N N . TYR A 1 84 ? 1.884 -2.229 -11.703 1 93.38 84 TYR A N 1
ATOM 671 C CA . TYR A 1 84 ? 3.102 -2.789 -11.133 1 93.38 84 TYR A CA 1
ATOM 672 C C . TYR A 1 84 ? 3.793 -1.782 -10.227 1 93.38 84 TYR A C 1
ATOM 674 O O . TYR A 1 84 ? 4.695 -2.141 -9.461 1 93.38 84 TYR A O 1
ATOM 682 N N . ARG A 1 85 ? 3.334 -0.581 -10.195 1 90.69 85 ARG A N 1
ATOM 683 C CA . ARG A 1 85 ? 3.979 0.48 -9.43 1 90.69 85 ARG A CA 1
ATOM 684 C C . ARG A 1 85 ? 3.566 0.423 -7.961 1 90.69 85 ARG A C 1
ATOM 686 O O . ARG A 1 85 ? 4.242 0.989 -7.098 1 90.69 85 ARG A O 1
ATOM 693 N N . PHE A 1 86 ? 2.443 -0.195 -7.777 1 93.62 86 PHE A N 1
ATOM 694 C CA . PHE A 1 86 ? 1.876 -0.117 -6.438 1 93.62 86 PHE A CA 1
ATOM 695 C C . PHE A 1 86 ? 1.76 -1.505 -5.816 1 93.62 86 PHE A C 1
ATOM 697 O O . PHE A 1 86 ? 1.266 -2.436 -6.457 1 93.62 86 PHE A O 1
ATOM 704 N N . PHE A 1 87 ? 2.232 -1.693 -4.645 1 93.81 87 PHE A N 1
ATOM 705 C CA . PHE A 1 87 ? 2.162 -2.91 -3.844 1 93.81 87 PHE A CA 1
ATOM 706 C C . PHE A 1 87 ? 2.287 -2.592 -2.359 1 93.81 87 PHE A C 1
ATOM 708 O O . PHE A 1 87 ? 2.576 -1.453 -1.986 1 93.81 87 PHE A O 1
ATOM 715 N N . SER A 1 88 ? 2.084 -3.486 -1.507 1 94.06 88 SER A N 1
ATOM 716 C CA . SER A 1 88 ? 2.049 -3.209 -0.075 1 94.06 88 SER A CA 1
ATOM 717 C C . SER A 1 88 ? 3.297 -3.74 0.621 1 94.06 88 SER A C 1
ATOM 719 O O . SER A 1 88 ? 3.436 -3.617 1.84 1 94.06 88 SER A O 1
ATOM 721 N N . GLY A 1 89 ? 4.184 -4.383 -0.094 1 90.31 89 GLY A N 1
ATOM 722 C CA . GLY A 1 89 ? 5.434 -4.895 0.454 1 90.31 89 GLY A CA 1
ATOM 723 C C . GLY A 1 89 ? 6.215 -5.738 -0.532 1 90.31 89 GLY A C 1
ATOM 724 O O . GLY A 1 89 ? 5.758 -5.984 -1.65 1 90.31 89 GLY A O 1
ATOM 725 N N . ILE A 1 90 ? 7.414 -6.16 -0.134 1 89.44 90 ILE A N 1
ATOM 726 C CA . ILE A 1 90 ? 8.258 -7.031 -0.942 1 89.44 90 ILE A CA 1
ATOM 727 C C . ILE A 1 90 ? 8.844 -8.133 -0.067 1 89.44 90 ILE A C 1
ATOM 729 O O . ILE A 1 90 ? 9.211 -7.895 1.087 1 89.44 90 ILE A O 1
ATOM 733 N N . TYR A 1 91 ? 8.867 -9.281 -0.644 1 85.94 91 TYR A N 1
ATOM 734 C CA . TYR A 1 91 ? 9.523 -10.422 -0.009 1 85.94 91 TYR A CA 1
ATOM 735 C C . TYR A 1 91 ? 10.547 -11.047 -0.941 1 85.94 91 TYR A C 1
ATOM 737 O O . TYR A 1 91 ? 10.273 -11.266 -2.125 1 85.94 91 TYR A O 1
ATOM 745 N N . ARG A 1 92 ? 11.727 -11.211 -0.365 1 81.94 92 ARG A N 1
ATOM 746 C CA . ARG A 1 92 ? 12.766 -11.898 -1.122 1 81.94 92 ARG A CA 1
ATOM 747 C C . ARG A 1 92 ? 13.062 -13.266 -0.522 1 81.94 92 ARG A C 1
ATOM 749 O O . ARG A 1 92 ? 13.336 -13.383 0.675 1 81.94 92 ARG A O 1
ATOM 756 N N . SER A 1 93 ? 12.906 -14.203 -1.315 1 76.56 93 SER A N 1
ATOM 757 C CA . SER A 1 93 ? 13.188 -15.555 -0.855 1 76.56 93 SER A CA 1
ATOM 758 C C . SER A 1 93 ? 14.688 -15.781 -0.674 1 76.56 93 SER A C 1
ATOM 760 O O . SER A 1 93 ? 15.5 -15.078 -1.275 1 76.56 93 SER A O 1
ATOM 762 N N . SER A 1 94 ? 15.047 -16.484 0.424 1 66.62 94 SER A N 1
ATOM 763 C CA . SER A 1 94 ? 16.438 -16.781 0.733 1 66.62 94 SER A CA 1
ATOM 764 C C . SER A 1 94 ? 17.156 -17.406 -0.464 1 66.62 94 SER A C 1
ATOM 766 O O . SER A 1 94 ? 16.5 -17.953 -1.355 1 66.62 94 SER A O 1
ATOM 768 N N . ALA A 1 95 ? 18.406 -17.203 -0.477 1 58.06 95 ALA A N 1
ATOM 769 C CA . ALA A 1 95 ? 19.266 -17.875 -1.437 1 58.06 95 ALA A CA 1
ATOM 770 C C . ALA A 1 95 ? 18.953 -19.375 -1.488 1 58.06 95 ALA A C 1
ATOM 772 O O . ALA A 1 95 ? 18.516 -19.953 -0.493 1 58.06 95 ALA A O 1
ATOM 773 N N . PRO A 1 96 ? 19.062 -19.938 -2.764 1 57.97 96 PRO A N 1
ATOM 774 C CA . PRO A 1 96 ? 19.594 -19.688 -4.105 1 57.97 96 PRO A CA 1
ATOM 775 C C . PRO A 1 96 ? 18.531 -19.141 -5.062 1 57.97 96 PRO A C 1
ATOM 777 O O . PRO A 1 96 ? 18.859 -18.609 -6.129 1 57.97 96 PRO A O 1
ATOM 780 N N . SER A 1 97 ? 17.219 -19.266 -4.77 1 59.88 97 SER A N 1
ATOM 781 C CA . SER A 1 97 ? 16.281 -18.906 -5.82 1 59.88 97 SER A CA 1
ATOM 782 C C . SER A 1 97 ? 16.156 -17.391 -5.961 1 59.88 97 SER A C 1
ATOM 784 O O . SER A 1 97 ? 16.047 -16.875 -7.074 1 59.88 97 SER A O 1
ATOM 786 N N . LYS A 1 98 ? 16.5 -16.641 -5.082 1 71.25 98 LYS A N 1
ATOM 787 C CA . LYS A 1 98 ? 16.531 -15.188 -4.953 1 71.25 98 LYS A CA 1
ATOM 788 C C . 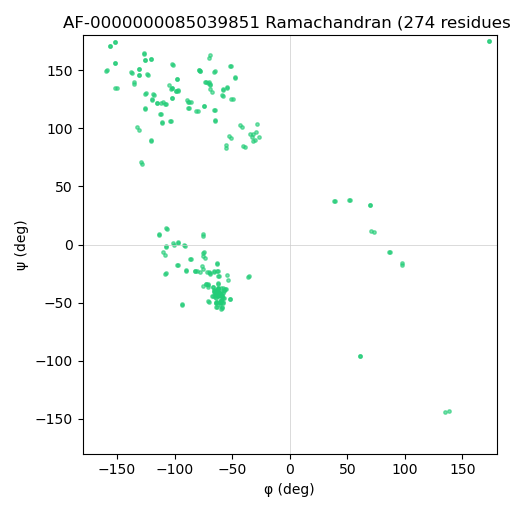LYS A 1 98 ? 15.297 -14.555 -5.605 1 71.25 98 LYS A C 1
ATOM 790 O O . LYS A 1 98 ? 15.414 -13.562 -6.328 1 71.25 98 LYS A O 1
ATOM 795 N N . LEU A 1 99 ? 14.047 -15.273 -5.457 1 82.38 99 LEU A N 1
ATOM 796 C CA . LEU A 1 99 ? 12.836 -14.719 -6.047 1 82.38 99 LEU A CA 1
ATOM 797 C C . LEU A 1 99 ? 12.336 -13.523 -5.246 1 82.38 99 LEU A C 1
ATOM 799 O O . LEU A 1 99 ? 12.406 -13.523 -4.016 1 82.38 99 LEU A O 1
ATOM 803 N N . VAL A 1 100 ? 11.914 -12.578 -6.059 1 87.62 100 VAL A N 1
ATOM 804 C CA . VAL A 1 100 ? 11.305 -11.398 -5.445 1 87.62 100 VAL A CA 1
ATOM 805 C C . VAL A 1 100 ? 9.781 -11.477 -5.57 1 87.62 100 VAL A C 1
ATOM 807 O O . VAL A 1 100 ? 9.258 -11.734 -6.656 1 87.62 100 VAL A O 1
ATOM 810 N N . TYR A 1 101 ? 9.141 -11.352 -4.418 1 90.44 101 TYR A N 1
ATOM 811 C CA . TYR A 1 101 ? 7.684 -11.344 -4.406 1 90.44 101 TYR A CA 1
ATOM 812 C C . TYR A 1 101 ? 7.148 -9.945 -4.113 1 90.44 101 TYR A C 1
ATOM 814 O O . TYR A 1 101 ? 7.484 -9.352 -3.086 1 90.44 101 TYR A O 1
ATOM 822 N N . PHE A 1 102 ? 6.367 -9.438 -5.043 1 92.12 102 PHE A N 1
ATOM 823 C CA . PHE A 1 102 ? 5.645 -8.188 -4.832 1 92.12 102 PHE A CA 1
ATOM 824 C C . PHE A 1 102 ? 4.293 -8.445 -4.184 1 92.12 102 PHE A C 1
ATOM 826 O O . PHE A 1 102 ? 3.412 -9.055 -4.793 1 92.12 102 PHE A O 1
ATOM 833 N N . ILE A 1 103 ? 4.141 -7.918 -3.004 1 92.25 103 ILE A N 1
ATOM 834 C CA . ILE A 1 103 ? 3.016 -8.289 -2.156 1 92.25 103 ILE A CA 1
ATOM 835 C C . ILE A 1 103 ? 1.899 -7.258 -2.301 1 92.25 103 ILE A C 1
ATOM 837 O O . ILE A 1 103 ? 2.16 -6.051 -2.33 1 92.25 103 ILE A O 1
ATOM 841 N N . CYS A 1 104 ? 0.74 -7.766 -2.477 1 94.5 104 CYS A N 1
ATOM 842 C CA . CYS A 1 104 ? -0.488 -6.992 -2.338 1 94.5 104 CYS A CA 1
ATOM 843 C C . CYS A 1 104 ? -1.39 -7.586 -1.263 1 94.5 104 CYS A C 1
ATOM 845 O O . CYS A 1 104 ? -2.201 -8.469 -1.546 1 94.5 104 CYS A O 1
ATOM 847 N N . TYR A 1 105 ? -1.178 -7.125 -0.069 1 93.12 105 TYR A N 1
ATOM 848 C CA . TYR A 1 105 ? -1.898 -7.602 1.106 1 93.12 105 TYR A CA 1
ATOM 849 C C . TYR A 1 105 ? -1.655 -9.086 1.331 1 93.12 105 TYR A C 1
ATOM 851 O O . TYR A 1 105 ? -0.567 -9.492 1.748 1 93.12 105 TYR A O 1
ATOM 859 N N . ASP A 1 106 ? -2.574 -9.977 0.847 1 90.81 106 ASP A N 1
ATOM 860 C CA . ASP A 1 106 ? -2.428 -11.398 1.147 1 90.81 106 ASP A CA 1
ATOM 861 C C . ASP A 1 106 ? -2.127 -12.203 -0.118 1 90.81 106 ASP A C 1
ATOM 863 O O . ASP A 1 106 ? -2.094 -13.43 -0.086 1 90.81 106 ASP A O 1
ATOM 867 N N . TYR A 1 107 ? -1.887 -11.539 -1.154 1 92.88 107 TYR A N 1
ATOM 868 C CA . TYR A 1 107 ? -1.438 -12.172 -2.391 1 92.88 107 TYR A CA 1
ATOM 869 C C . TYR A 1 107 ? -0.145 -11.531 -2.889 1 92.88 107 TYR A C 1
ATOM 871 O O . TYR A 1 107 ? 0.179 -10.398 -2.521 1 92.88 107 TYR A O 1
ATOM 879 N N . ALA A 1 108 ? 0.562 -12.242 -3.701 1 93.5 108 ALA A N 1
ATOM 880 C CA . ALA A 1 108 ? 1.822 -11.734 -4.238 1 93.5 108 ALA A CA 1
ATOM 881 C C . ALA A 1 108 ? 2.117 -12.344 -5.609 1 93.5 108 ALA A C 1
ATOM 883 O O . ALA A 1 108 ? 1.543 -13.375 -5.973 1 93.5 108 ALA A O 1
ATOM 884 N N . PHE A 1 109 ? 2.852 -11.641 -6.277 1 93.56 109 PHE A N 1
ATOM 885 C CA . PHE A 1 109 ? 3.336 -12.273 -7.5 1 93.56 109 PHE A CA 1
ATOM 886 C C . PHE A 1 109 ? 4.848 -12.117 -7.625 1 93.56 109 PHE A C 1
ATOM 888 O O . PHE A 1 109 ? 5.434 -11.195 -7.059 1 93.56 109 PHE A O 1
ATOM 895 N N . SER A 1 110 ? 5.488 -13.086 -8.297 1 92.81 110 SER A N 1
ATOM 896 C CA . SER A 1 110 ? 6.90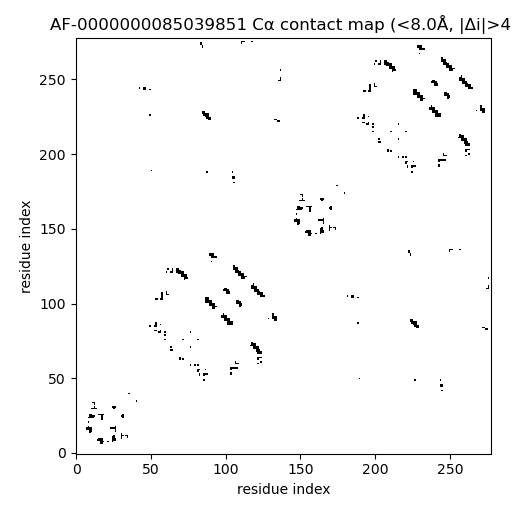2 -13.086 -8.648 1 92.81 110 SER A CA 1
ATOM 897 C C . SER A 1 110 ? 7.102 -13.156 -10.156 1 92.81 110 SER A C 1
ATOM 899 O O . SER A 1 110 ? 6.52 -14.016 -10.828 1 92.81 110 SER A O 1
ATOM 901 N N . PRO A 1 111 ? 7.855 -12.172 -10.641 1 93.5 111 PRO A N 1
ATOM 902 C CA . PRO A 1 111 ? 8.133 -12.211 -12.078 1 93.5 111 PRO A CA 1
ATOM 903 C C . PRO A 1 111 ? 9.055 -13.359 -12.469 1 93.5 111 PRO A C 1
ATOM 905 O O . PRO A 1 111 ? 10.031 -13.633 -11.766 1 93.5 111 PRO A O 1
ATOM 908 N N . LEU A 1 112 ? 8.734 -13.969 -13.508 1 91.44 112 LEU A N 1
ATOM 909 C CA . LEU A 1 112 ? 9.523 -15.062 -14.07 1 91.44 112 LEU A CA 1
ATOM 910 C C . LEU A 1 112 ? 9.758 -14.852 -15.562 1 91.44 112 LEU A C 1
ATOM 912 O O . LEU A 1 112 ? 8.984 -14.164 -16.219 1 91.44 112 LEU A O 1
ATOM 916 N N . ASN A 1 113 ? 10.883 -15.289 -15.914 1 88.44 113 ASN A N 1
ATOM 917 C CA . ASN A 1 113 ? 11.164 -15.367 -17.344 1 88.44 113 ASN A CA 1
ATOM 918 C C . ASN A 1 113 ? 11.242 -16.812 -17.828 1 88.44 113 ASN A C 1
ATOM 920 O O . ASN A 1 113 ? 12.172 -17.531 -17.469 1 88.44 113 ASN A O 1
ATOM 924 N N . GLU A 1 114 ? 10.242 -17.219 -18.484 1 85.75 114 GLU A N 1
ATOM 925 C CA . GLU A 1 114 ? 10.188 -18.578 -19.031 1 85.75 114 GLU A CA 1
ATOM 926 C C . GLU A 1 114 ? 10.242 -18.578 -20.547 1 85.75 114 GLU A C 1
ATOM 928 O O . GLU A 1 114 ? 9.281 -18.188 -21.203 1 85.75 114 GLU A O 1
ATOM 933 N N . GLU A 1 115 ? 11.367 -19.109 -21.047 1 88.94 115 GLU A N 1
ATOM 934 C CA . GLU A 1 115 ? 11.547 -19.219 -22.484 1 88.94 115 GLU A CA 1
ATOM 935 C C . GLU A 1 115 ? 11.297 -17.891 -23.188 1 88.94 115 GLU A C 1
ATOM 937 O O . GLU A 1 115 ? 10.562 -17.828 -24.172 1 88.94 115 GLU A O 1
ATOM 942 N N . GLY A 1 116 ? 11.727 -16.719 -22.578 1 87.44 116 GLY A N 1
ATOM 943 C CA . GLY A 1 116 ? 11.609 -15.406 -23.188 1 87.44 116 GLY A CA 1
ATOM 944 C C . GLY A 1 116 ? 10.266 -14.742 -22.938 1 87.44 116 GLY A C 1
ATOM 945 O O . GLY A 1 116 ? 10.023 -13.617 -23.391 1 87.44 116 GLY A O 1
ATOM 946 N N . LYS A 1 117 ? 9.422 -15.508 -22.344 1 91.25 117 LYS A N 1
ATOM 947 C CA . LYS A 1 117 ? 8.117 -14.938 -22.016 1 91.25 117 LYS A CA 1
ATOM 948 C C . LYS A 1 117 ? 8.062 -14.484 -20.547 1 91.25 117 LYS A C 1
ATOM 950 O O . LYS A 1 117 ? 8.547 -15.188 -19.656 1 91.25 117 LYS A O 1
ATOM 955 N N . ASN A 1 118 ? 7.551 -13.234 -20.438 1 93.75 118 ASN A N 1
ATOM 956 C CA . ASN A 1 118 ? 7.344 -12.734 -19.078 1 93.75 118 ASN A CA 1
ATOM 957 C C . ASN A 1 118 ? 6.129 -13.398 -18.422 1 93.75 118 ASN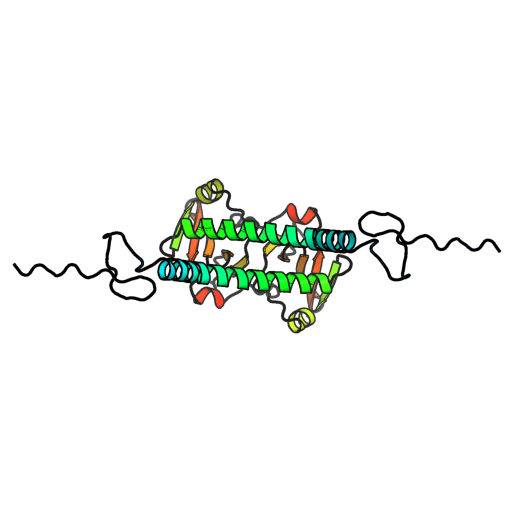 A C 1
ATOM 959 O O . ASN A 1 118 ? 5.008 -13.273 -18.906 1 93.75 118 ASN A O 1
ATOM 963 N N . MET A 1 119 ? 6.465 -14.078 -17.328 1 95.69 119 MET A N 1
ATOM 964 C CA . MET A 1 119 ? 5.426 -14.758 -16.562 1 95.69 119 MET A CA 1
ATOM 965 C C . MET A 1 119 ? 5.375 -14.234 -15.125 1 95.69 119 MET A C 1
ATOM 967 O O . MET A 1 119 ? 6.332 -13.617 -14.648 1 95.69 119 MET A O 1
ATOM 971 N N . ALA A 1 120 ? 4.203 -14.492 -14.531 1 95.5 120 ALA A N 1
ATOM 972 C CA . ALA A 1 120 ? 4.027 -14.125 -13.125 1 95.5 120 ALA A CA 1
ATOM 973 C C . ALA A 1 120 ? 3.582 -15.328 -12.297 1 95.5 120 ALA A C 1
ATOM 975 O O . ALA A 1 120 ? 2.543 -15.938 -12.578 1 95.5 120 ALA A O 1
ATOM 976 N N . LEU A 1 121 ? 4.426 -15.695 -11.344 1 94.62 121 LEU A N 1
ATOM 977 C CA . LEU A 1 121 ? 4.02 -16.672 -10.336 1 94.62 121 LEU A CA 1
ATOM 978 C C . LEU A 1 121 ? 3.199 -16 -9.234 1 94.62 121 LEU A C 1
ATOM 980 O O . LEU A 1 121 ? 3.701 -15.133 -8.523 1 94.62 121 LEU A O 1
ATOM 984 N N . ILE A 1 122 ? 1.957 -16.359 -9.117 1 95.38 122 ILE A N 1
ATOM 985 C CA . ILE A 1 122 ? 1.066 -15.773 -8.125 1 95.38 122 ILE A CA 1
ATOM 986 C C . ILE A 1 122 ? 0.89 -16.734 -6.949 1 95.38 122 ILE A C 1
ATOM 988 O O . ILE A 1 122 ? 0.698 -17.938 -7.152 1 95.38 122 ILE A O 1
ATOM 992 N N . VAL A 1 123 ? 0.97 -16.188 -5.742 1 92.44 123 VAL A N 1
ATOM 993 C CA . VAL A 1 123 ? 0.829 -17.031 -4.559 1 92.44 123 VAL A CA 1
ATOM 994 C C . VAL A 1 123 ? -0.046 -16.312 -3.525 1 92.44 123 VAL A C 1
ATOM 996 O O . VAL A 1 123 ? -0.107 -15.086 -3.494 1 92.44 123 VAL A O 1
ATOM 999 N N . GLU A 1 124 ? -0.768 -17.078 -2.762 1 89.81 124 GLU A N 1
ATOM 1000 C CA . GLU A 1 124 ? -1.435 -16.578 -1.564 1 89.81 124 GLU A CA 1
ATOM 1001 C C . GLU A 1 124 ? -0.511 -16.641 -0.351 1 89.81 124 GLU A C 1
ATOM 1003 O O . GLU A 1 124 ? 0.123 -17.672 -0.1 1 89.81 124 GLU A O 1
ATOM 1008 N N . LYS A 1 125 ? -0.325 -15.414 0.271 1 77.06 125 LYS A N 1
ATOM 1009 C CA . LYS A 1 125 ? 0.599 -15.281 1.394 1 77.06 125 LYS A CA 1
ATOM 1010 C C . LYS A 1 125 ? 0.246 -16.266 2.51 1 77.06 125 LYS A C 1
ATOM 1012 O O . LYS A 1 125 ? -0.902 -16.312 2.957 1 77.06 125 LYS A O 1
ATOM 1017 N N . GLU A 1 126 ? 0.673 -17.5 2.447 1 65.25 126 GLU A N 1
ATOM 1018 C CA . GLU A 1 126 ? 0.563 -18.344 3.635 1 65.25 126 GLU A CA 1
ATOM 1019 C C . GLU A 1 126 ? 1.523 -17.875 4.727 1 65.25 126 GLU A C 1
ATOM 1021 O O . GLU A 1 126 ? 2.373 -17.016 4.492 1 65.25 126 GLU A O 1
ATOM 1026 N N . ASP A 1 127 ? 1.454 -18.203 5.996 1 55.31 127 ASP A N 1
ATOM 1027 C CA . ASP A 1 127 ? 2.18 -17.828 7.207 1 55.31 127 ASP A CA 1
ATOM 1028 C C . ASP A 1 127 ? 3.66 -17.594 6.914 1 55.31 127 ASP A C 1
ATOM 1030 O O . ASP A 1 127 ? 4.309 -16.766 7.551 1 55.31 127 ASP A O 1
ATOM 1034 N N . HIS A 1 128 ? 4.18 -18.219 5.934 1 51.31 128 HIS A N 1
ATOM 1035 C CA . HIS A 1 128 ? 5.633 -18.297 5.812 1 51.31 128 HIS A CA 1
ATOM 1036 C C . HIS A 1 128 ? 6.199 -17.016 5.211 1 51.31 128 HIS A C 1
ATOM 1038 O O . HIS A 1 128 ? 7.406 -16.766 5.281 1 51.31 128 HIS A O 1
ATOM 1044 N N . PHE A 1 129 ? 5.461 -16.188 4.453 1 57.59 129 PHE A N 1
ATOM 1045 C CA . PHE A 1 129 ? 6.004 -14.977 3.85 1 57.59 129 PHE A CA 1
ATOM 1046 C C . PHE A 1 129 ? 6.457 -14 4.922 1 57.59 129 PHE A C 1
ATOM 1048 O O . PHE A 1 129 ? 7.273 -13.109 4.656 1 57.59 129 PHE A O 1
ATOM 1055 N N . ASN A 1 130 ? 5.965 -14.25 6.129 1 55.84 130 ASN A N 1
ATOM 1056 C CA . ASN A 1 130 ? 6.156 -13.25 7.18 1 55.84 130 ASN A CA 1
ATOM 1057 C C . ASN A 1 130 ? 7.594 -13.234 7.684 1 55.84 130 ASN A C 1
ATOM 1059 O O . ASN A 1 130 ? 8 -12.312 8.398 1 55.84 130 ASN A O 1
ATOM 1063 N N . ASP A 1 131 ? 8.383 -14.234 7.301 1 55.78 131 ASP A N 1
ATOM 1064 C CA . ASP A 1 131 ? 9.633 -14.375 8.039 1 55.78 131 ASP A CA 1
ATOM 1065 C C . ASP A 1 131 ? 10.75 -13.555 7.387 1 55.78 131 ASP A C 1
ATOM 1067 O O . ASP A 1 131 ? 11.766 -13.258 8.023 1 55.78 131 ASP A O 1
ATOM 1071 N N . PHE A 1 132 ? 10.523 -13.258 6.02 1 56.66 132 PHE A N 1
ATOM 1072 C CA . PHE A 1 132 ? 11.703 -12.594 5.473 1 56.66 132 PHE A CA 1
ATOM 1073 C C . PHE A 1 132 ? 11.312 -11.352 4.688 1 56.66 132 PHE A C 1
ATOM 1075 O O . PHE A 1 132 ? 10.398 -11.391 3.861 1 56.66 132 PHE A O 1
ATOM 1082 N N . PHE A 1 133 ? 11.508 -10.219 5.383 1 64.44 133 PHE A N 1
ATOM 1083 C CA . PHE A 1 133 ? 11.336 -9.016 4.582 1 64.44 133 PHE A CA 1
ATOM 1084 C C . PHE A 1 133 ? 12.688 -8.43 4.188 1 64.44 133 PHE A C 1
ATOM 1086 O O . PHE A 1 133 ? 13.703 -8.734 4.809 1 64.44 133 PHE A O 1
ATOM 1093 N N . GLU A 1 134 ? 12.719 -7.672 3.074 1 66.12 134 GLU A N 1
ATOM 1094 C CA . GLU A 1 134 ? 13.906 -6.961 2.604 1 66.12 134 GLU A CA 1
ATOM 1095 C C . GLU A 1 134 ? 14.328 -5.875 3.59 1 66.12 134 GLU A C 1
ATOM 1097 O O . GLU A 1 134 ? 13.547 -4.961 3.885 1 66.12 134 GLU A O 1
ATOM 1102 N N . ASN A 1 135 ? 15.477 -6.25 4.273 1 74.88 135 ASN A N 1
ATOM 1103 C CA . ASN A 1 135 ? 16.031 -5.203 5.121 1 74.88 135 ASN A CA 1
ATOM 1104 C C . ASN A 1 135 ? 16.547 -4.027 4.293 1 74.88 135 ASN A C 1
ATOM 1106 O O . ASN A 1 135 ? 17.516 -4.172 3.535 1 74.88 135 ASN A O 1
ATOM 1110 N N . PRO A 1 136 ? 16 -2.863 4.402 1 82.88 136 PRO A N 1
ATOM 1111 C CA . PRO A 1 136 ? 16.406 -1.718 3.586 1 82.88 136 PRO A CA 1
ATOM 1112 C C . PRO A 1 136 ? 17.859 -1.303 3.832 1 82.88 136 PRO A C 1
ATOM 1114 O O . PRO A 1 136 ? 18.484 -0.682 2.967 1 82.88 136 PRO A O 1
ATOM 1117 N N . TRP A 1 137 ? 18.344 -1.656 4.961 1 82.88 137 TRP A N 1
ATOM 1118 C CA . TRP A 1 137 ? 19.688 -1.199 5.312 1 82.88 137 TRP A CA 1
ATOM 1119 C C . TRP A 1 137 ? 20.719 -2.305 5.09 1 82.88 137 TRP A C 1
ATOM 1121 O O . TRP A 1 137 ? 21.906 -2.123 5.371 1 82.88 137 TRP A O 1
ATOM 1131 N N . SER A 1 138 ? 20.188 -3.451 4.598 1 70.75 138 SER A N 1
ATOM 1132 C CA . SER A 1 138 ? 21.125 -4.543 4.383 1 70.75 138 SER A CA 1
ATOM 1133 C C . SER A 1 138 ? 21.969 -4.309 3.135 1 70.75 138 SER A C 1
ATOM 1135 O O . SER A 1 138 ? 22.844 -5.121 2.799 1 70.75 138 SER A O 1
ATOM 1137 N N . ALA A 1 139 ? 22 -3.117 2.395 1 53.28 139 ALA A N 1
ATOM 1138 C CA . ALA A 1 139 ? 22.922 -2.949 1.283 1 53.28 139 ALA A CA 1
ATOM 1139 C C . ALA A 1 139 ? 24.312 -2.525 1.782 1 53.28 139 ALA A C 1
ATOM 1141 O O . ALA A 1 139 ? 24.422 -1.902 2.84 1 53.28 139 ALA A O 1
ATOM 1142 N N . MET B 1 1 ? -34.719 -50.438 -0.23 1 37.53 1 MET B N 1
ATOM 1143 C CA . MET B 1 1 ? -34.125 -49.281 -0.901 1 37.53 1 MET B CA 1
ATOM 1144 C C . MET B 1 1 ? -34.094 -48.062 0.024 1 37.53 1 MET B C 1
ATOM 1146 O O . MET B 1 1 ? -35.156 -47.5 0.318 1 37.53 1 MET B O 1
ATOM 1150 N N . GLU B 1 2 ? -33.312 -48.156 1.1 1 41.41 2 GLU B N 1
ATOM 1151 C CA . GLU B 1 2 ? -33.25 -47.125 2.127 1 41.41 2 GLU B CA 1
ATOM 1152 C C . GLU B 1 2 ? -32.969 -45.75 1.514 1 41.41 2 GLU B C 1
ATOM 1154 O O . GLU B 1 2 ? -32.031 -45.625 0.711 1 41.41 2 GLU B O 1
ATOM 1159 N N . ILE B 1 3 ? -33.938 -44.938 1.197 1 42.22 3 ILE B N 1
ATOM 1160 C CA . ILE B 1 3 ? -33.812 -43.562 0.72 1 42.22 3 ILE B CA 1
ATOM 1161 C C . ILE B 1 3 ? -32.719 -42.844 1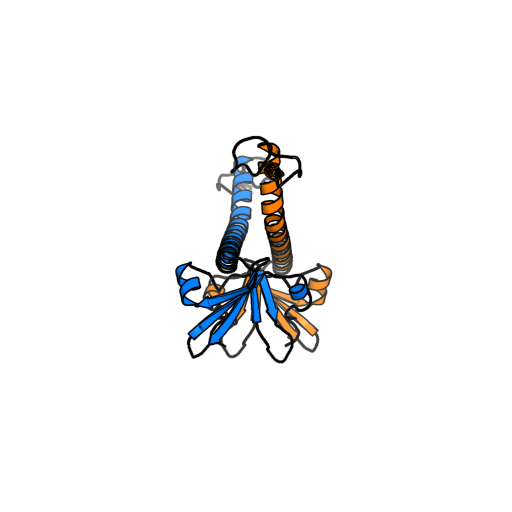.503 1 42.22 3 ILE B C 1
ATOM 1163 O O . ILE B 1 3 ? -32.75 -42.781 2.734 1 42.22 3 ILE B O 1
ATOM 1167 N N . GLU B 1 4 ? -31.359 -42.969 1.107 1 42.25 4 GLU B N 1
ATOM 1168 C CA . GLU B 1 4 ? -30.312 -42.125 1.675 1 42.25 4 GLU B CA 1
ATOM 1169 C C . GLU B 1 4 ? -30.844 -40.75 2.039 1 42.25 4 GLU B C 1
ATOM 1171 O O . GLU B 1 4 ? -31.516 -40.094 1.23 1 42.25 4 GLU B O 1
ATOM 1176 N N . LYS B 1 5 ? -31.312 -40.656 3.211 1 48 5 LYS B N 1
ATOM 1177 C CA . LYS B 1 5 ? -31.734 -39.344 3.709 1 48 5 LYS B CA 1
ATOM 1178 C C . LYS B 1 5 ? -30.891 -38.219 3.117 1 48 5 LYS B C 1
ATOM 1180 O O . LYS B 1 5 ? -29.672 -38.281 3.152 1 48 5 LYS B O 1
ATOM 1185 N N . PRO B 1 6 ? -31.281 -37.531 2.029 1 51.12 6 PRO B N 1
ATOM 1186 C CA . PRO B 1 6 ? -30.469 -36.438 1.472 1 51.12 6 PRO B CA 1
ATOM 1187 C C . PRO B 1 6 ? -29.625 -35.75 2.529 1 51.12 6 PRO B C 1
ATOM 1189 O O . PRO B 1 6 ? -30.094 -35.531 3.652 1 51.12 6 PRO B O 1
ATOM 1192 N N . GLU B 1 7 ? -28.266 -35.938 2.697 1 57.25 7 GLU B N 1
ATOM 1193 C CA . GLU B 1 7 ? -27.375 -35.25 3.613 1 57.25 7 GLU B CA 1
ATOM 1194 C C . GLU B 1 7 ? -27.812 -33.812 3.834 1 57.25 7 GLU B C 1
ATOM 1196 O O . GLU B 1 7 ? -28.016 -33.062 2.873 1 57.25 7 GLU B O 1
ATOM 1201 N N . THR B 1 8 ? -28.578 -33.5 4.797 1 68.94 8 THR B N 1
ATOM 1202 C CA . THR B 1 8 ? -29.141 -32.219 5.168 1 68.94 8 THR B CA 1
ATOM 1203 C C . THR B 1 8 ? -28.078 -31.125 5.062 1 68.94 8 THR B C 1
ATOM 1205 O O . THR B 1 8 ? -27 -31.234 5.656 1 68.94 8 THR B O 1
ATOM 1208 N N . LYS B 1 9 ? -28.109 -30.312 4.016 1 79.62 9 LYS B N 1
ATOM 1209 C CA . LYS B 1 9 ? -27.219 -29.188 3.809 1 79.62 9 LYS B CA 1
ATOM 1210 C C . LYS B 1 9 ? -27.188 -28.281 5.039 1 79.62 9 LYS B C 1
ATOM 1212 O O . LYS B 1 9 ? -28.219 -28.016 5.645 1 79.62 9 LYS B O 1
ATOM 1217 N N . LYS B 1 10 ? -25.984 -28.031 5.578 1 88.88 10 LYS B N 1
ATOM 1218 C CA . LYS B 1 10 ? -25.828 -27.188 6.766 1 88.88 10 LYS B CA 1
ATOM 1219 C C . LYS B 1 10 ? -25.438 -25.766 6.387 1 88.88 10 LYS B C 1
ATOM 1221 O O . LYS B 1 10 ? -24.766 -25.547 5.375 1 88.88 10 LYS B O 1
ATOM 1226 N N . CYS B 1 11 ? -26 -24.859 7.156 1 89.94 11 CYS B N 1
ATOM 1227 C CA . CYS B 1 11 ? -25.688 -23.453 6.988 1 89.94 11 CYS B CA 1
ATOM 1228 C C . CYS B 1 11 ? -24.188 -23.203 7.059 1 89.94 11 CYS B C 1
ATOM 1230 O O . CYS B 1 11 ? -23.531 -23.656 7.992 1 89.94 11 CYS B O 1
ATOM 1232 N N . LEU B 1 12 ? -23.703 -22.484 6.27 1 88.06 12 LEU B N 1
ATOM 1233 C CA . LEU B 1 12 ? -22.281 -22.219 6.199 1 88.06 12 LEU B CA 1
ATOM 1234 C C . LEU B 1 12 ? -21.812 -21.406 7.398 1 88.06 12 LEU B C 1
ATOM 1236 O O . LEU B 1 12 ? -20.656 -21.5 7.812 1 88.06 12 LEU B O 1
ATOM 1240 N N . HIS B 1 13 ? -22.781 -20.672 7.949 1 85.44 13 HIS B N 1
ATOM 1241 C CA . HIS B 1 13 ? -22.438 -19.781 9.055 1 85.44 13 HIS B CA 1
ATOM 1242 C C . HIS B 1 13 ? -22.672 -20.469 10.398 1 85.44 13 HIS B C 1
ATOM 1244 O O . HIS B 1 13 ? -21.766 -20.531 11.234 1 85.44 13 HIS B O 1
ATOM 1250 N N . CYS B 1 14 ? -23.797 -21.047 10.695 1 89.94 14 CYS B N 1
ATOM 1251 C CA . CYS B 1 14 ? -24.125 -21.531 12.031 1 89.94 14 CYS B CA 1
ATOM 1252 C C . CYS B 1 14 ? -24.156 -23.047 12.07 1 89.94 14 CYS B C 1
ATOM 1254 O O . CYS B 1 14 ? -24.375 -23.656 13.125 1 89.94 14 CYS B O 1
ATOM 1256 N N . ALA B 1 15 ? -24.047 -23.688 11.047 1 89.44 15 ALA B N 1
ATOM 1257 C CA . ALA B 1 15 ? -23.938 -25.141 10.906 1 89.44 15 ALA B CA 1
ATOM 1258 C C . ALA B 1 15 ? -25.25 -25.828 11.227 1 89.44 15 ALA B C 1
ATOM 1260 O O . ALA B 1 15 ? -25.312 -27.047 11.359 1 89.44 15 ALA B O 1
ATOM 1261 N N . LYS B 1 16 ? -26.25 -25.156 11.336 1 87.5 16 LYS B N 1
ATOM 1262 C CA . LYS B 1 16 ? -27.578 -25.75 11.531 1 87.5 16 LYS B CA 1
ATOM 1263 C C . LYS B 1 16 ? -28.141 -26.266 10.211 1 87.5 16 LYS B C 1
ATOM 1265 O O . LYS B 1 16 ? -27.781 -25.766 9.141 1 87.5 16 LYS B O 1
ATOM 1270 N N . PRO B 1 17 ? -28.938 -27.281 10.305 1 87.69 17 PRO B N 1
ATOM 1271 C CA . PRO B 1 17 ? -29.562 -27.797 9.086 1 87.69 17 PRO B CA 1
ATOM 1272 C C . PRO B 1 17 ? -30.375 -26.75 8.352 1 87.69 17 PRO B C 1
ATOM 1274 O O . PRO B 1 17 ? -31.078 -25.953 8.977 1 87.69 17 PRO B O 1
ATOM 1277 N N . ILE B 1 18 ? -30.094 -26.578 7.035 1 85.06 18 ILE B N 1
ATOM 1278 C CA . ILE B 1 18 ? -30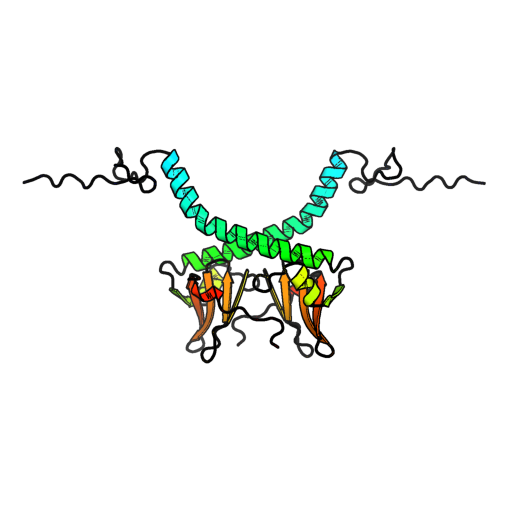.797 -25.625 6.188 1 85.06 18 ILE B CA 1
ATOM 1279 C C . ILE B 1 18 ? -32.031 -26.281 5.578 1 85.06 18 ILE B C 1
ATOM 1281 O O . ILE B 1 18 ? -31.969 -27.438 5.117 1 85.06 18 ILE B O 1
ATOM 1285 N N . THR B 1 19 ? -33.188 -25.688 5.836 1 82.88 19 THR B N 1
ATOM 1286 C CA . THR B 1 19 ? -34.406 -26.141 5.195 1 82.88 19 THR B CA 1
ATOM 1287 C C . THR B 1 19 ? -34.812 -25.203 4.055 1 82.88 19 THR B C 1
ATOM 1289 O O . THR B 1 19 ? -34.594 -23.984 4.148 1 82.88 19 THR B O 1
ATOM 1292 N N . GLY B 1 20 ? -35.188 -25.625 2.865 1 78.75 20 GLY B N 1
ATOM 1293 C CA . GLY B 1 20 ? -35.625 -24.797 1.747 1 78.75 20 GLY B CA 1
ATOM 1294 C C . GLY B 1 20 ? -35.062 -25.25 0.417 1 78.75 20 GLY B C 1
ATOM 1295 O O . GLY B 1 20 ? -34.906 -26.453 0.172 1 78.75 20 GLY B O 1
ATOM 1296 N N . ARG B 1 21 ? -34.75 -24.312 -0.425 1 83.62 21 ARG B N 1
ATOM 1297 C CA . ARG B 1 21 ? -34.25 -24.656 -1.76 1 83.62 21 ARG B CA 1
ATOM 1298 C C . ARG B 1 21 ? -32.906 -25.375 -1.692 1 83.62 21 ARG B C 1
ATOM 1300 O O . ARG B 1 21 ? -32.156 -25.203 -0.729 1 83.62 21 ARG B O 1
ATOM 1307 N N . LEU B 1 22 ? -32.656 -26.172 -2.537 1 83 22 LEU B N 1
ATOM 1308 C CA . LEU B 1 22 ? -31.469 -27.016 -2.578 1 83 22 LEU B CA 1
ATOM 1309 C C . LEU B 1 22 ? -30.203 -26.156 -2.682 1 83 22 LEU B C 1
ATOM 1311 O O . LEU B 1 22 ? -29.141 -26.547 -2.203 1 83 22 LEU B O 1
ATOM 1315 N N . ASP B 1 23 ? -30.453 -24.969 -3.279 1 84.38 23 ASP B N 1
ATOM 1316 C CA . ASP B 1 23 ? -29.281 -24.156 -3.557 1 84.38 23 ASP B CA 1
ATOM 1317 C C . ASP B 1 23 ? -28.984 -23.203 -2.396 1 84.38 23 ASP B C 1
ATOM 1319 O O . ASP B 1 23 ? -28.016 -22.453 -2.434 1 84.38 23 ASP B O 1
ATOM 1323 N N . LYS B 1 24 ? -29.922 -23.375 -1.419 1 87.31 24 LYS B N 1
ATOM 1324 C CA . LYS B 1 24 ? -29.781 -22.5 -0.267 1 87.31 24 LYS B CA 1
ATOM 1325 C C . LYS B 1 24 ? -28.531 -22.828 0.535 1 87.31 24 LYS B C 1
ATOM 1327 O O . LYS B 1 24 ? -28.266 -24 0.82 1 87.31 24 LYS B O 1
ATOM 1332 N N . LYS B 1 25 ? -27.688 -21.812 0.885 1 89.81 25 LYS B N 1
ATOM 1333 C CA . LYS B 1 25 ? -26.422 -22.016 1.581 1 89.81 25 LYS B CA 1
ATOM 1334 C C . LYS B 1 25 ? -26.516 -21.547 3.033 1 89.81 25 LYS B C 1
ATOM 1336 O O . LYS B 1 25 ? -25.719 -21.969 3.873 1 89.81 25 LYS B O 1
ATOM 1341 N N . TYR B 1 26 ? -27.469 -20.625 3.197 1 92 26 TYR B N 1
ATOM 1342 C CA . TYR B 1 26 ? -27.609 -20.062 4.531 1 92 26 TYR B CA 1
ATOM 1343 C C . TYR B 1 26 ? -29.031 -20.234 5.055 1 92 26 TYR B C 1
ATOM 1345 O O . TYR B 1 26 ? -30 -20.234 4.281 1 92 26 TYR B O 1
ATOM 1353 N N . CYS B 1 27 ? -29.141 -20.422 6.371 1 90 27 CYS B N 1
ATOM 1354 C CA . CYS B 1 27 ? -30.453 -20.703 6.945 1 90 27 CYS B CA 1
ATOM 1355 C C . CYS B 1 27 ? -31.328 -19.453 6.953 1 90 27 CYS B C 1
ATOM 1357 O O . CYS B 1 27 ? -32.562 -19.547 6.918 1 90 27 CYS B O 1
ATOM 1359 N N . ASN B 1 28 ? -30.703 -18.203 7.148 1 88.06 28 ASN B N 1
ATOM 1360 C CA . ASN B 1 28 ? -31.422 -16.938 7.082 1 88.06 28 ASN B CA 1
ATOM 1361 C C . ASN B 1 28 ? -30.484 -15.805 6.641 1 88.06 28 ASN B C 1
ATOM 1363 O O . ASN B 1 28 ? -29.312 -16.031 6.383 1 88.06 28 ASN B O 1
ATOM 1367 N N . ASP B 1 29 ? -31.125 -14.656 6.453 1 88.38 29 ASP B N 1
ATOM 1368 C CA . ASP B 1 29 ? -30.375 -13.492 5.965 1 88.38 29 ASP B CA 1
ATOM 1369 C C . ASP B 1 29 ? -29.281 -13.086 6.949 1 88.38 29 ASP B C 1
ATOM 1371 O O . ASP B 1 29 ? -28.203 -12.648 6.539 1 88.38 29 ASP B O 1
ATOM 1375 N N . TYR B 1 30 ? -29.594 -13.289 8.141 1 88.69 30 TYR B N 1
ATOM 1376 C CA . TYR B 1 30 ? -28.625 -12.961 9.172 1 88.69 30 TYR B CA 1
ATOM 1377 C C . TYR B 1 30 ? -27.344 -13.781 9 1 88.69 30 TYR B C 1
ATOM 1379 O O . TYR B 1 30 ? -26.25 -13.234 8.992 1 88.69 30 TYR B O 1
ATOM 1387 N N . CYS B 1 31 ? -27.484 -15.086 8.852 1 88.25 31 CYS B N 1
ATOM 1388 C CA . CYS B 1 31 ? -26.344 -15.984 8.664 1 88.25 31 CYS B CA 1
ATOM 1389 C C . CYS B 1 31 ? -25.594 -15.648 7.387 1 88.25 31 CYS B C 1
ATOM 1391 O O . CYS B 1 31 ? -24.359 -15.695 7.359 1 88.25 31 CYS B O 1
ATOM 1393 N N . ARG B 1 32 ? -26.359 -15.367 6.402 1 86.94 32 ARG B N 1
ATOM 1394 C CA . ARG B 1 32 ? -25.75 -15.008 5.125 1 86.94 32 ARG B CA 1
ATOM 1395 C C . ARG B 1 32 ? -24.875 -13.766 5.266 1 86.94 32 ARG B C 1
ATOM 1397 O O . ARG B 1 32 ? -23.719 -13.773 4.855 1 86.94 32 ARG B O 1
ATOM 1404 N N . ASN B 1 33 ? -25.453 -12.75 5.816 1 83.31 33 ASN B N 1
ATOM 1405 C CA . ASN B 1 33 ? -24.734 -11.5 6.016 1 83.31 33 ASN B CA 1
ATOM 1406 C C . ASN B 1 33 ? -23.531 -11.672 6.945 1 83.31 33 ASN B C 1
ATOM 1408 O O . ASN B 1 33 ? -22.469 -11.125 6.695 1 83.31 33 ASN B O 1
ATOM 1412 N N . SER B 1 34 ? -23.844 -12.453 7.941 1 79.94 34 SER B N 1
ATOM 1413 C CA . SER B 1 34 ? -22.781 -12.703 8.914 1 79.94 34 SER B CA 1
ATOM 1414 C C . SER B 1 34 ? -21.609 -13.445 8.281 1 79.94 34 SER B C 1
ATOM 1416 O O . SER B 1 34 ? -20.453 -13.094 8.5 1 79.94 34 SER B O 1
ATOM 1418 N N . TYR B 1 35 ? -22.016 -14.562 7.562 1 77.38 35 TYR B N 1
ATOM 1419 C CA . TYR B 1 35 ? -21 -15.352 6.879 1 77.38 35 TYR B CA 1
ATOM 1420 C C . TYR B 1 35 ? -20.219 -14.492 5.898 1 77.38 35 TYR B C 1
ATOM 1422 O O . TYR B 1 35 ? -18.984 -14.539 5.867 1 77.38 35 TYR B O 1
ATOM 1430 N N . ASN B 1 36 ? -20.906 -13.742 5.059 1 73.25 36 ASN B N 1
ATOM 1431 C CA . ASN B 1 36 ? -20.281 -12.883 4.059 1 73.25 36 ASN B CA 1
ATOM 1432 C C . ASN B 1 36 ? -19.406 -11.805 4.703 1 73.25 36 ASN B C 1
ATOM 1434 O O . ASN B 1 36 ? -18.328 -11.484 4.199 1 73.25 36 ASN B O 1
ATOM 1438 N N . ASN B 1 37 ? -20.016 -11.336 5.734 1 71.81 37 ASN B N 1
ATOM 1439 C CA . ASN B 1 37 ? -19.266 -10.336 6.484 1 71.81 37 ASN B CA 1
ATOM 1440 C C . ASN B 1 37 ? -18 -10.922 7.102 1 71.81 37 ASN B C 1
ATOM 1442 O O . ASN B 1 37 ? -16.953 -10.273 7.113 1 71.81 37 ASN B O 1
ATOM 1446 N N . GLN B 1 38 ? -18.219 -12.156 7.582 1 69.12 38 GLN B N 1
ATOM 1447 C CA . GLN B 1 38 ? -17.062 -12.828 8.18 1 69.12 38 GLN B CA 1
ATOM 1448 C C . GLN B 1 38 ? -15.977 -13.078 7.145 1 69.12 38 GLN B C 1
ATOM 1450 O O . GLN B 1 38 ? -14.789 -12.891 7.426 1 69.12 38 GLN B O 1
ATOM 1455 N N . THR B 1 39 ? -16.375 -13.719 6.059 1 63.66 39 THR B N 1
ATOM 1456 C CA . THR B 1 39 ? -15.43 -14.039 4.992 1 63.66 39 THR B CA 1
ATOM 1457 C C . THR B 1 39 ? -14.781 -12.773 4.445 1 63.66 39 THR B C 1
ATOM 1459 O O . THR B 1 39 ? -13.57 -12.734 4.203 1 63.66 39 THR B O 1
ATOM 1462 N N . LYS B 1 40 ? -15.727 -11.883 4.055 1 64.62 40 LYS B N 1
ATOM 1463 C CA . LYS B 1 40 ? -15.266 -10.57 3.607 1 64.62 40 LYS B CA 1
ATOM 1464 C C . LYS B 1 40 ? -14.367 -9.914 4.652 1 64.62 40 LYS B C 1
ATOM 1466 O O . LYS B 1 40 ? -13.375 -9.273 4.312 1 64.62 40 LYS B O 1
ATOM 1471 N N . ARG B 1 41 ? -14.766 -10.344 5.809 1 67.19 41 ARG B N 1
ATOM 1472 C CA . ARG B 1 41 ? -14.211 -9.625 6.953 1 67.19 41 ARG B CA 1
ATOM 1473 C C . ARG B 1 41 ? -12.734 -9.945 7.133 1 67.19 41 ARG B C 1
ATOM 1475 O O . ARG B 1 41 ? -11.93 -9.055 7.395 1 67.19 41 ARG B O 1
ATOM 1482 N N . ALA B 1 42 ? -12.461 -11.281 6.824 1 66.25 42 ALA B N 1
ATOM 1483 C CA . ALA B 1 42 ? -11.07 -11.586 7.172 1 66.25 42 ALA B CA 1
ATOM 1484 C C . ALA B 1 42 ? -10.109 -10.875 6.23 1 66.25 42 ALA B C 1
ATOM 1486 O O . ALA B 1 42 ? -9.125 -10.266 6.672 1 66.25 42 ALA B O 1
ATOM 1487 N N . GLY B 1 43 ? -10.414 -11.055 4.879 1 73.69 43 GLY B N 1
ATOM 1488 C CA . GLY B 1 43 ? -9.594 -10.359 3.895 1 73.69 43 GLY B CA 1
ATOM 1489 C C . GLY B 1 43 ? -9.594 -8.852 4.074 1 73.69 43 GLY B C 1
ATOM 1490 O O . GLY B 1 43 ? -8.539 -8.219 4.004 1 73.69 43 GLY B O 1
ATOM 1491 N N . ASP B 1 44 ? -10.734 -8.453 4.434 1 84.56 44 ASP B N 1
ATOM 1492 C CA . ASP B 1 44 ? -10.883 -7.008 4.602 1 84.56 44 ASP B CA 1
ATOM 1493 C C . ASP B 1 44 ? -10.125 -6.516 5.832 1 84.56 44 ASP B C 1
ATOM 1495 O O . ASP B 1 44 ? -9.562 -5.418 5.828 1 84.56 44 ASP B O 1
ATOM 1499 N N . LYS B 1 45 ? -10.109 -7.402 6.84 1 85.62 45 LYS B N 1
ATOM 1500 C CA . LYS B 1 45 ? -9.391 -7.02 8.047 1 85.62 45 LYS B CA 1
ATOM 1501 C C . LYS B 1 45 ? -7.891 -6.895 7.777 1 85.62 45 LYS B C 1
ATOM 1503 O O . LYS B 1 45 ? -7.238 -5.973 8.273 1 85.62 45 LYS B O 1
ATOM 1508 N N . GLN B 1 46 ? -7.395 -7.812 7.016 1 87.69 46 GLN B N 1
ATOM 1509 C CA . GLN B 1 46 ? -5.977 -7.785 6.676 1 87.69 46 GLN B CA 1
ATOM 1510 C C . GLN B 1 46 ? -5.629 -6.543 5.859 1 87.69 46 GLN B C 1
ATOM 1512 O O . GLN B 1 46 ? -4.594 -5.914 6.082 1 87.69 46 GLN B O 1
ATOM 1517 N N . ILE B 1 47 ? -6.492 -6.27 4.969 1 93.12 47 ILE B N 1
ATOM 1518 C CA . ILE B 1 47 ? -6.305 -5.09 4.129 1 93.12 47 ILE B CA 1
ATOM 1519 C C . ILE B 1 47 ? -6.305 -3.834 5 1 93.12 47 ILE B C 1
ATOM 1521 O O . ILE B 1 47 ? -5.418 -2.984 4.875 1 93.12 47 ILE B O 1
ATOM 1525 N N . GLN B 1 48 ? -7.211 -3.779 5.914 1 93.44 48 GLN B N 1
ATOM 1526 C CA . GLN B 1 48 ? -7.316 -2.627 6.805 1 93.44 48 GLN B CA 1
ATOM 1527 C C . GLN B 1 48 ? -6.078 -2.494 7.684 1 93.44 48 GLN B C 1
ATOM 1529 O O . GLN B 1 48 ? -5.566 -1.39 7.883 1 93.44 48 GLN B O 1
ATOM 1534 N N . GLU B 1 49 ? -5.66 -3.584 8.109 1 92.31 49 GLU B N 1
ATOM 1535 C CA . GLU B 1 49 ? -4.477 -3.598 8.961 1 92.31 49 GLU B CA 1
ATOM 1536 C C . GLU B 1 49 ? -3.25 -3.096 8.203 1 92.31 49 GLU B C 1
ATOM 1538 O O . GLU B 1 49 ? -2.518 -2.236 8.703 1 92.31 49 GLU B O 1
ATOM 1543 N N . VAL B 1 50 ? -3.025 -3.625 7.086 1 94 50 VAL B N 1
ATOM 1544 C CA . VAL B 1 50 ? -1.883 -3.238 6.266 1 94 50 VAL B CA 1
ATOM 1545 C C . VAL B 1 50 ? -1.975 -1.754 5.918 1 94 50 VAL B C 1
ATOM 1547 O O . VAL B 1 50 ? -0.992 -1.02 6.035 1 94 50 VAL B O 1
ATOM 1550 N N . ASN B 1 51 ? -3.182 -1.314 5.559 1 95.25 51 ASN B N 1
ATOM 1551 C CA . ASN B 1 51 ? -3.383 0.095 5.238 1 95.25 51 ASN B CA 1
ATOM 1552 C C . ASN B 1 51 ? -3.088 0.989 6.438 1 95.25 51 ASN B C 1
ATOM 1554 O O . ASN B 1 51 ? -2.521 2.072 6.289 1 95.25 51 ASN B O 1
ATOM 1558 N N . SER B 1 52 ? -3.463 0.493 7.559 1 95.5 52 SER B N 1
ATOM 1559 C CA . SER B 1 52 ? -3.223 1.257 8.781 1 95.5 52 SER B CA 1
ATOM 1560 C C . SER B 1 52 ? -1.73 1.401 9.055 1 95.5 52 SER B C 1
ATOM 1562 O O . SER B 1 52 ? -1.274 2.463 9.484 1 95.5 52 SER B O 1
ATOM 1564 N N . ILE B 1 53 ? -1.016 0.366 8.82 1 96.06 53 ILE B N 1
ATOM 1565 C CA . ILE B 1 53 ? 0.423 0.374 9.055 1 96.06 53 ILE B CA 1
ATOM 1566 C C . ILE B 1 53 ? 1.104 1.333 8.086 1 96.06 53 ILE B C 1
ATOM 1568 O O . ILE B 1 53 ? 1.934 2.152 8.484 1 96.06 53 ILE B O 1
ATOM 1572 N N . ILE B 1 54 ? 0.716 1.283 6.836 1 96.75 54 ILE B N 1
ATOM 1573 C CA . ILE B 1 54 ? 1.321 2.148 5.828 1 96.75 54 ILE B CA 1
ATOM 1574 C C . ILE B 1 54 ? 0.959 3.605 6.117 1 96.75 54 ILE B C 1
ATOM 1576 O O . ILE B 1 54 ? 1.784 4.504 5.934 1 96.75 54 ILE B O 1
ATOM 1580 N N . ARG B 1 55 ? -0.213 3.816 6.574 1 95.75 55 ARG B N 1
ATOM 1581 C CA . ARG B 1 55 ? -0.638 5.164 6.949 1 95.75 55 ARG B CA 1
ATOM 1582 C C . ARG B 1 55 ? 0.181 5.688 8.125 1 95.75 55 ARG B C 1
ATOM 1584 O O . ARG B 1 55 ? 0.583 6.855 8.133 1 95.75 55 ARG B O 1
ATOM 1591 N N . LYS B 1 56 ? 0.352 4.836 9.039 1 96.75 56 LYS B N 1
ATOM 1592 C CA . LYS B 1 56 ? 1.191 5.215 10.172 1 96.75 56 LYS B CA 1
ATOM 1593 C C . LYS B 1 56 ? 2.604 5.574 9.719 1 96.75 56 LYS B C 1
ATOM 1595 O O . LYS B 1 56 ? 3.17 6.574 10.156 1 96.75 56 LYS B O 1
ATOM 1600 N N . ASN B 1 57 ? 3.176 4.703 8.914 1 97.25 57 ASN B N 1
ATOM 1601 C CA . ASN B 1 57 ? 4.488 4.988 8.344 1 97.25 57 ASN B CA 1
ATOM 1602 C C . ASN B 1 57 ? 4.52 6.355 7.664 1 97.25 57 ASN B C 1
ATOM 1604 O O . ASN B 1 57 ? 5.453 7.137 7.871 1 97.25 57 ASN B O 1
ATOM 1608 N N . ARG B 1 58 ? 3.504 6.613 6.867 1 95 58 ARG B N 1
ATOM 1609 C CA . ARG B 1 58 ? 3.4 7.895 6.18 1 95 58 ARG B CA 1
ATOM 1610 C C . ARG B 1 58 ? 3.398 9.055 7.172 1 95 58 ARG B C 1
ATOM 1612 O O . ARG B 1 58 ? 4.078 10.062 6.961 1 95 58 ARG B O 1
ATOM 1619 N N . ARG B 1 59 ? 2.639 8.922 8.188 1 95.19 59 ARG B N 1
ATOM 1620 C CA . ARG B 1 59 ? 2.545 9.961 9.203 1 95.19 59 ARG B CA 1
ATOM 1621 C C . ARG B 1 59 ? 3.902 10.227 9.844 1 95.19 59 ARG B C 1
ATOM 1623 O O . ARG B 1 59 ? 4.273 11.383 10.07 1 95.19 59 ARG B O 1
ATOM 1630 N N . ILE B 1 60 ? 4.609 9.188 10.148 1 97.12 60 ILE B N 1
ATOM 1631 C CA . ILE B 1 60 ? 5.934 9.305 10.75 1 97.12 60 ILE B CA 1
ATOM 1632 C C . ILE B 1 60 ? 6.859 10.086 9.82 1 97.12 60 ILE B C 1
ATOM 1634 O O . ILE B 1 60 ? 7.527 11.031 10.242 1 97.12 60 ILE B O 1
ATOM 1638 N N . LEU B 1 61 ? 6.871 9.734 8.562 1 95.88 61 LEU B N 1
ATOM 1639 C CA . LEU B 1 61 ? 7.727 10.406 7.59 1 95.88 61 LEU B CA 1
ATOM 1640 C C . LEU B 1 61 ? 7.352 11.875 7.461 1 95.88 61 LEU B C 1
ATOM 1642 O O . LEU B 1 61 ? 8.227 12.742 7.438 1 95.88 61 LEU B O 1
ATOM 1646 N N . LYS B 1 62 ? 6.102 12.117 7.398 1 92.88 62 LYS B N 1
ATOM 1647 C CA . LYS B 1 62 ? 5.609 13.484 7.289 1 92.88 62 LYS B CA 1
ATOM 1648 C C . LYS B 1 62 ? 6.023 14.312 8.5 1 92.88 62 LYS B C 1
ATOM 1650 O O . LYS B 1 62 ? 6.438 15.469 8.359 1 92.88 62 LYS B O 1
ATOM 1655 N N . THR B 1 63 ? 5.887 13.727 9.625 1 95 63 THR B N 1
ATOM 1656 C CA . THR B 1 63 ? 6.23 14.398 10.875 1 95 63 THR B CA 1
ATOM 1657 C C . THR B 1 63 ? 7.715 14.75 10.906 1 95 63 THR B C 1
ATOM 1659 O O . THR B 1 63 ? 8.094 15.82 11.375 1 95 63 THR B O 1
ATOM 1662 N N . LEU B 1 64 ? 8.531 13.875 10.383 1 95.38 64 LEU B N 1
ATOM 1663 C CA . LEU B 1 64 ? 9.984 14.023 10.469 1 95.38 64 LEU B CA 1
ATOM 1664 C C . LEU B 1 64 ? 10.508 14.883 9.328 1 95.38 64 LEU B C 1
ATOM 1666 O O . LEU B 1 64 ? 11.672 15.289 9.336 1 95.38 64 LEU B O 1
ATOM 1670 N N . CYS B 1 65 ? 9.734 15.133 8.367 1 89.62 65 CYS B N 1
ATOM 1671 C CA . CYS B 1 65 ? 10.148 15.914 7.211 1 89.62 65 CYS B CA 1
ATOM 1672 C C . CYS B 1 65 ? 9.156 17.047 6.93 1 89.62 65 CYS B C 1
ATOM 1674 O O . CYS B 1 65 ? 8.516 17.062 5.879 1 89.62 65 CYS B O 1
ATOM 1676 N N . PRO B 1 66 ? 9.102 18 7.762 1 80.06 66 PRO B N 1
ATOM 1677 C CA . PRO B 1 66 ? 8.109 19.078 7.602 1 80.06 66 PRO B CA 1
ATOM 1678 C C . PRO B 1 66 ? 8.406 19.984 6.406 1 80.06 66 PRO B C 1
ATOM 1680 O O . PRO B 1 66 ? 7.492 20.562 5.832 1 80.06 66 PRO B O 1
ATOM 1683 N N . ALA B 1 67 ? 9.617 20.047 5.98 1 81.19 67 ALA B N 1
ATOM 1684 C CA . ALA B 1 67 ? 9.992 20.969 4.906 1 81.19 67 ALA B CA 1
ATOM 1685 C C . ALA B 1 67 ? 10.25 20.219 3.605 1 81.19 67 ALA B C 1
ATOM 1687 O O . ALA B 1 67 ? 10.938 20.719 2.715 1 81.19 67 ALA B O 1
ATOM 1688 N N . GLY B 1 68 ? 9.883 18.969 3.492 1 81.75 68 GLY B N 1
ATOM 1689 C CA . GLY B 1 68 ? 9.898 18.234 2.24 1 81.75 68 GLY B CA 1
ATOM 1690 C C . GLY B 1 68 ? 11.148 17.375 2.074 1 81.75 68 GLY B C 1
ATOM 1691 O O . GLY B 1 68 ? 11.25 16.594 1.126 1 81.75 68 GLY B O 1
ATOM 1692 N N . LYS B 1 69 ? 12.172 17.625 2.855 1 88.94 69 LYS B N 1
ATOM 1693 C CA . LYS B 1 69 ? 13.375 16.797 2.818 1 88.94 69 LYS B CA 1
ATOM 1694 C C . LYS B 1 69 ? 14.078 16.797 4.176 1 88.94 69 LYS B C 1
ATOM 1696 O O . LYS B 1 69 ? 14.211 17.828 4.816 1 88.94 69 LYS B O 1
ATOM 1701 N N . ALA B 1 70 ? 14.461 15.695 4.621 1 94.31 70 ALA B N 1
ATOM 1702 C CA . ALA B 1 70 ? 15.156 15.57 5.898 1 94.31 70 ALA B CA 1
ATOM 1703 C C . ALA B 1 70 ? 15.945 14.266 5.969 1 94.31 70 ALA B C 1
ATOM 1705 O O . ALA B 1 70 ? 15.617 13.297 5.285 1 94.31 70 ALA B O 1
ATOM 1706 N N . THR B 1 71 ? 17 14.305 6.688 1 94.62 71 THR B N 1
ATOM 1707 C CA . THR B 1 71 ? 17.766 13.086 6.977 1 94.62 71 THR B CA 1
ATOM 1708 C C . THR B 1 71 ? 17.734 12.781 8.469 1 94.62 71 THR B C 1
ATOM 1710 O O . THR B 1 71 ? 18.078 13.633 9.289 1 94.62 71 THR B O 1
ATOM 1713 N N . VAL B 1 72 ? 17.266 11.648 8.797 1 96.25 72 VAL B N 1
ATOM 1714 C CA . VAL B 1 72 ? 17.141 11.273 10.203 1 96.25 72 VAL B CA 1
ATOM 1715 C C . VAL B 1 72 ? 17.828 9.93 10.445 1 96.25 72 VAL B C 1
ATOM 1717 O O . VAL B 1 72 ? 18.141 9.203 9.492 1 96.25 72 VAL B O 1
ATOM 1720 N N . SER B 1 73 ? 18.078 9.609 11.672 1 95.75 73 SER B N 1
ATOM 1721 C CA . SER B 1 73 ? 18.688 8.32 12 1 95.75 73 SER B CA 1
ATOM 1722 C C . SER B 1 73 ? 17.672 7.191 11.945 1 95.75 73 SER B C 1
ATOM 1724 O O . SER B 1 73 ? 16.484 7.41 12.219 1 95.75 73 SER B O 1
ATOM 1726 N N . LYS B 1 74 ? 18.125 5.988 11.594 1 95.31 74 LYS B N 1
ATOM 1727 C CA . LYS B 1 74 ? 17.266 4.809 11.664 1 95.31 74 LYS B CA 1
ATOM 1728 C C . LYS B 1 74 ? 16.688 4.633 13.062 1 95.31 74 LYS B C 1
ATOM 1730 O O . LYS B 1 74 ? 15.547 4.207 13.219 1 95.31 74 LYS B O 1
ATOM 1735 N N . GLU B 1 75 ? 17.5 4.918 14.062 1 95.44 75 GLU B N 1
ATOM 1736 C CA . GLU B 1 75 ? 17.094 4.766 15.461 1 95.44 75 GLU B CA 1
ATOM 1737 C C . GLU B 1 75 ? 15.836 5.582 15.758 1 95.44 75 GLU B C 1
ATOM 1739 O O . GLU B 1 75 ? 14.984 5.148 16.531 1 95.44 75 GLU B O 1
ATOM 1744 N N . LEU B 1 76 ? 15.766 6.719 15.227 1 96.31 76 LEU B N 1
ATOM 1745 C CA . LEU B 1 76 ? 14.594 7.559 15.43 1 96.31 76 LEU B CA 1
ATOM 1746 C C . LEU B 1 76 ? 13.352 6.91 14.836 1 96.31 76 LEU B C 1
ATOM 1748 O O . LEU B 1 76 ? 12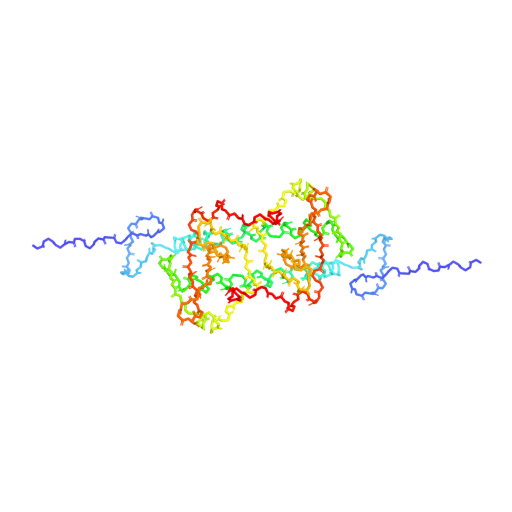.297 6.859 15.477 1 96.31 76 LEU B O 1
ATOM 1752 N N . LEU B 1 77 ? 13.453 6.406 13.633 1 96.25 77 LEU B N 1
ATOM 1753 C CA . LEU B 1 77 ? 12.344 5.691 13.016 1 96.25 77 LEU B CA 1
ATOM 1754 C C . LEU B 1 77 ? 11.93 4.492 13.859 1 96.25 77 LEU B C 1
ATOM 1756 O O . LEU B 1 77 ? 10.734 4.262 14.062 1 96.25 77 LEU B O 1
ATOM 1760 N N . ASP B 1 78 ? 12.977 3.75 14.328 1 96.06 78 ASP B N 1
ATOM 1761 C CA . ASP B 1 78 ? 12.703 2.59 15.172 1 96.06 78 ASP B CA 1
ATOM 1762 C C . ASP B 1 78 ? 11.945 2.996 16.438 1 96.06 78 ASP B C 1
ATOM 1764 O O . ASP B 1 78 ? 11.008 2.307 16.844 1 96.06 78 ASP B O 1
ATOM 1768 N N . SER B 1 79 ? 12.344 4.09 17 1 97.06 79 SER B N 1
ATOM 1769 C CA . SER B 1 79 ? 11.719 4.555 18.234 1 97.06 79 SER B CA 1
ATOM 1770 C C . SER B 1 79 ? 10.266 4.941 18 1 97.06 79 SER B C 1
ATOM 1772 O O . SER B 1 79 ? 9.453 4.883 18.922 1 97.06 79 SER B O 1
ATOM 1774 N N . MET B 1 80 ? 9.914 5.254 16.781 1 97 80 MET B N 1
ATOM 1775 C CA . MET B 1 80 ? 8.547 5.641 16.438 1 97 80 MET B CA 1
ATOM 1776 C C . MET B 1 80 ? 7.766 4.453 15.883 1 97 80 MET B C 1
ATOM 1778 O O . MET B 1 80 ? 6.637 4.605 15.422 1 97 80 MET B O 1
ATOM 1782 N N . GLU B 1 81 ? 8.445 3.252 15.844 1 96.19 81 GLU B N 1
ATOM 1783 C CA . GLU B 1 81 ? 7.828 1.985 15.461 1 96.19 81 GLU B CA 1
ATOM 1784 C C . GLU B 1 81 ? 7.496 1.964 13.969 1 96.19 81 GLU B C 1
ATOM 1786 O O . GLU B 1 81 ? 6.453 1.445 13.57 1 96.19 81 GLU B O 1
ATOM 1791 N N . TYR B 1 82 ? 8.383 2.637 13.227 1 96.44 82 TYR B N 1
ATOM 1792 C CA . TYR B 1 82 ? 8.258 2.514 11.773 1 96.44 82 TYR B CA 1
ATOM 1793 C C . TYR B 1 82 ? 8.367 1.057 11.344 1 96.44 82 TYR B C 1
ATOM 1795 O O . TYR B 1 82 ? 9.266 0.339 11.789 1 96.44 82 TYR B O 1
ATOM 1803 N N . ASN B 1 83 ? 7.488 0.637 10.5 1 95 83 ASN B N 1
ATOM 1804 C CA . ASN B 1 83 ? 7.488 -0.74 10.016 1 95 83 ASN B CA 1
ATOM 1805 C C . ASN B 1 83 ? 8.039 -0.836 8.594 1 95 83 ASN B C 1
ATOM 1807 O O . ASN B 1 83 ? 7.355 -0.475 7.637 1 95 83 ASN B O 1
ATOM 1811 N N . TYR B 1 84 ? 9.227 -1.334 8.461 1 93.38 84 TYR B N 1
ATOM 1812 C CA . TYR B 1 84 ? 9.961 -1.335 7.203 1 93.38 84 TYR B CA 1
ATOM 1813 C C . TYR B 1 84 ? 9.406 -2.383 6.246 1 93.38 84 TYR B C 1
ATOM 1815 O O . TYR B 1 84 ? 9.727 -2.377 5.059 1 93.38 84 TYR B O 1
ATOM 1823 N N . ARG B 1 85 ? 8.508 -3.182 6.688 1 90.62 85 ARG B N 1
ATOM 1824 C CA . ARG B 1 85 ? 7.977 -4.277 5.883 1 90.62 85 ARG B CA 1
ATOM 1825 C C . ARG B 1 85 ? 6.879 -3.783 4.945 1 90.62 85 ARG B C 1
ATOM 1827 O O . ARG B 1 85 ? 6.555 -4.445 3.957 1 90.62 85 ARG B O 1
ATOM 1834 N N . PHE B 1 86 ? 6.324 -2.695 5.34 1 93.5 86 PHE B N 1
ATOM 1835 C CA . PHE B 1 86 ? 5.133 -2.266 4.617 1 93.5 86 PHE B CA 1
ATOM 1836 C C . PHE B 1 86 ? 5.359 -0.912 3.957 1 93.5 86 PHE B C 1
ATOM 1838 O O . PHE B 1 86 ? 5.852 0.022 4.594 1 93.5 86 PHE B O 1
ATOM 1845 N N . PHE B 1 87 ? 5.09 -0.782 2.725 1 93.75 87 PHE B N 1
ATOM 1846 C CA . PHE B 1 87 ? 5.16 0.435 1.925 1 93.75 87 PHE B CA 1
ATOM 1847 C C . PHE B 1 87 ? 4.234 0.342 0.716 1 93.75 87 PHE B C 1
ATOM 1849 O O . PHE B 1 87 ? 3.684 -0.722 0.43 1 93.75 87 PHE B O 1
ATOM 1856 N N . SER B 1 88 ? 4.035 1.364 0.011 1 94.19 88 SER B N 1
ATOM 1857 C CA . SER B 1 88 ? 3.047 1.378 -1.062 1 94.19 88 SER B CA 1
ATOM 1858 C C . SER B 1 88 ? 3.717 1.361 -2.432 1 94.19 88 SER B C 1
ATOM 1860 O O . SER B 1 88 ? 3.041 1.393 -3.461 1 94.19 88 SER B O 1
ATOM 1862 N N . GLY B 1 89 ? 5.023 1.369 -2.506 1 90.44 89 GLY B N 1
ATOM 1863 C CA . GLY B 1 89 ? 5.77 1.31 -3.754 1 90.44 89 GLY B CA 1
ATOM 1864 C C . GLY B 1 89 ? 7.262 1.499 -3.568 1 90.44 89 GLY B C 1
ATOM 1865 O O . GLY B 1 89 ? 7.73 1.723 -2.451 1 90.44 89 GLY B O 1
ATOM 1866 N N . ILE B 1 90 ? 8.016 1.355 -4.645 1 89.5 90 ILE B N 1
ATOM 1867 C CA . ILE B 1 90 ? 9.461 1.565 -4.641 1 89.5 90 ILE B CA 1
ATOM 1868 C C . ILE B 1 90 ? 9.867 2.383 -5.863 1 89.5 90 ILE B C 1
ATOM 1870 O O . ILE B 1 90 ? 9.328 2.188 -6.957 1 89.5 90 ILE B O 1
ATOM 1874 N N . TYR B 1 91 ? 10.75 3.279 -5.602 1 85.94 91 TYR B N 1
ATOM 1875 C CA . TYR B 1 91 ? 11.359 4.059 -6.676 1 85.94 91 TYR B CA 1
ATOM 1876 C C . TYR B 1 91 ? 12.875 3.941 -6.637 1 85.94 91 TYR B C 1
ATOM 1878 O O . TYR B 1 91 ? 13.484 4.035 -5.566 1 85.94 91 TYR B O 1
ATOM 1886 N N . ARG B 1 92 ? 13.398 3.643 -7.816 1 82.19 92 ARG B N 1
ATOM 1887 C CA . ARG B 1 92 ? 14.859 3.607 -7.934 1 82.19 92 ARG B CA 1
ATOM 1888 C C . ARG B 1 92 ? 15.359 4.75 -8.812 1 82.19 92 ARG B C 1
ATOM 1890 O O . ARG B 1 92 ? 14.898 4.922 -9.938 1 82.19 92 ARG B O 1
ATOM 1897 N N . SER B 1 93 ? 16.156 5.492 -8.227 1 76.69 93 SER B N 1
ATOM 1898 C CA . SER B 1 93 ? 16.734 6.605 -8.984 1 76.69 93 SER B CA 1
ATOM 1899 C C . SER B 1 93 ? 17.703 6.117 -10.039 1 76.69 93 SER B C 1
ATOM 1901 O O . SER B 1 93 ? 18.234 5.012 -9.938 1 76.69 93 SER B O 1
ATOM 1903 N N . SER B 1 94 ? 17.641 6.773 -11.219 1 67.12 94 SER B N 1
ATOM 1904 C CA . SER B 1 94 ? 18.516 6.422 -12.328 1 67.12 94 SER B CA 1
ATOM 1905 C C . SER B 1 94 ? 19.984 6.391 -11.898 1 67.12 94 SER B C 1
ATOM 1907 O O . SER B 1 94 ? 20.344 7.008 -10.898 1 67.12 94 SER B O 1
ATOM 1909 N N . ALA B 1 95 ? 20.703 5.617 -12.594 1 58.34 95 ALA B N 1
ATOM 1910 C CA . ALA B 1 95 ? 22.156 5.609 -12.445 1 58.34 95 ALA B CA 1
ATOM 1911 C C . ALA B 1 95 ? 22.719 7.031 -12.461 1 58.34 95 ALA B C 1
ATOM 1913 O O . ALA B 1 95 ? 22.156 7.922 -13.102 1 58.34 95 ALA B O 1
ATOM 1914 N N . PRO B 1 96 ? 23.781 7.23 -11.602 1 58.22 96 PRO B N 1
ATOM 1915 C CA . PRO B 1 96 ? 24.781 6.52 -10.805 1 58.22 96 PRO B CA 1
ATOM 1916 C C . PRO B 1 96 ? 24.391 6.383 -9.336 1 58.22 96 PRO B C 1
ATOM 1918 O O . PRO B 1 96 ? 24.953 5.57 -8.609 1 58.22 96 PRO B O 1
ATOM 1921 N N . SER B 1 97 ? 23.438 7.172 -8.836 1 60.16 97 SER B N 1
ATOM 1922 C CA . SER B 1 97 ? 23.25 7.121 -7.387 1 60.16 97 SER B CA 1
ATOM 1923 C C . SER B 1 97 ? 22.516 5.848 -6.969 1 60.16 97 SER B C 1
ATOM 1925 O O . SER B 1 97 ? 22.844 5.258 -5.934 1 60.16 97 SER B O 1
ATOM 1927 N N . LYS B 1 98 ? 21.844 5.223 -7.746 1 71.62 98 LYS B N 1
ATOM 1928 C CA . LYS B 1 98 ? 21.078 3.986 -7.629 1 71.62 98 LYS B CA 1
ATOM 1929 C C . LYS B 1 98 ? 20.359 3.908 -6.281 1 71.62 98 LYS B C 1
ATOM 1931 O O . LYS B 1 98 ? 20.375 2.867 -5.621 1 71.62 98 LYS B O 1
ATOM 1936 N N . LEU B 1 99 ? 19.828 5.145 -5.781 1 82.69 99 LEU B N 1
ATOM 1937 C CA . LEU B 1 99 ? 19.125 5.148 -4.508 1 82.69 99 LEU B CA 1
ATOM 1938 C C . LEU B 1 99 ? 17.75 4.492 -4.648 1 82.69 99 LEU B C 1
ATOM 1940 O O . LEU B 1 99 ? 17.078 4.676 -5.664 1 82.69 99 LEU B O 1
ATOM 1944 N N . VAL B 1 100 ? 17.484 3.738 -3.604 1 87.81 100 VAL B N 1
ATOM 1945 C CA . VAL B 1 100 ? 16.172 3.117 -3.539 1 87.81 100 VAL B CA 1
ATOM 1946 C C . VAL B 1 100 ? 15.281 3.891 -2.564 1 87.81 100 VAL B C 1
ATOM 1948 O O . VAL B 1 100 ? 15.695 4.18 -1.438 1 87.81 100 VAL B O 1
ATOM 1951 N N . TYR B 1 101 ? 14.125 4.281 -3.078 1 90.62 101 TYR B N 1
ATOM 1952 C CA . TYR B 1 101 ? 13.156 4.969 -2.238 1 90.62 101 TYR B CA 1
ATOM 1953 C C . TYR B 1 101 ? 11.961 4.07 -1.932 1 90.62 101 TYR B C 1
ATOM 1955 O O . TYR B 1 101 ? 11.297 3.572 -2.846 1 90.62 101 TYR B O 1
ATOM 1963 N N . PHE B 1 102 ? 11.75 3.846 -0.654 1 92.19 102 PHE B N 1
ATOM 1964 C CA . PHE B 1 102 ? 10.555 3.146 -0.197 1 92.19 102 PHE B CA 1
ATOM 1965 C C . PHE B 1 102 ? 9.406 4.125 0.028 1 92.19 102 PHE B C 1
ATOM 1967 O O . PHE B 1 102 ? 9.477 4.973 0.921 1 92.19 102 PHE B O 1
ATOM 1974 N N . ILE B 1 103 ? 8.359 3.945 -0.734 1 92.25 103 ILE B N 1
ATOM 1975 C CA . ILE B 1 103 ? 7.301 4.945 -0.818 1 92.25 103 ILE B CA 1
ATOM 1976 C C . ILE B 1 103 ? 6.156 4.566 0.118 1 92.25 103 ILE B C 1
ATOM 1978 O O . ILE B 1 103 ? 5.77 3.398 0.192 1 92.25 103 ILE B O 1
ATOM 1982 N N . CYS B 1 104 ? 5.742 5.523 0.851 1 94.56 104 CYS B N 1
ATOM 1983 C CA . CYS B 1 104 ? 4.48 5.465 1.583 1 94.56 104 CYS B CA 1
ATOM 1984 C C . CYS B 1 104 ? 3.547 6.59 1.15 1 94.56 104 CYS B C 1
ATOM 1986 O O . CYS B 1 104 ? 3.596 7.691 1.705 1 94.56 104 CYS B O 1
ATOM 1988 N N . TYR B 1 105 ? 2.771 6.289 0.16 1 93.19 105 TYR B N 1
ATOM 1989 C CA . TYR B 1 105 ? 1.842 7.238 -0.44 1 93.19 105 TYR B CA 1
ATOM 1990 C C . TYR B 1 105 ? 2.584 8.438 -1.013 1 93.19 105 TYR B C 1
ATOM 1992 O O . TYR B 1 105 ? 3.25 8.328 -2.043 1 93.19 105 TYR B O 1
ATOM 2000 N N . ASP B 1 106 ? 2.686 9.57 -0.249 1 90.75 106 ASP B N 1
ATOM 2001 C CA . ASP B 1 106 ? 3.287 10.773 -0.815 1 90.75 106 ASP B CA 1
ATOM 2002 C C . ASP B 1 106 ? 4.602 11.117 -0.114 1 90.75 106 ASP B C 1
ATOM 2004 O O . ASP B 1 106 ? 5.188 12.172 -0.359 1 90.75 106 ASP B O 1
ATOM 2008 N N . TYR B 1 107 ? 5.051 10.258 0.688 1 92.88 107 TYR B N 1
ATOM 2009 C CA . TYR B 1 107 ? 6.363 10.375 1.309 1 92.88 107 TYR B CA 1
ATOM 2010 C C . TYR B 1 107 ? 7.203 9.133 1.062 1 92.88 107 TYR B C 1
ATOM 2012 O O . TYR B 1 107 ? 6.664 8.062 0.772 1 92.88 107 TYR B O 1
ATOM 2020 N N . ALA B 1 108 ? 8.477 9.266 1.185 1 93.56 108 ALA B N 1
ATOM 2021 C CA . ALA B 1 108 ? 9.383 8.141 0.965 1 93.56 108 ALA B CA 1
ATOM 2022 C C . ALA B 1 108 ? 10.656 8.297 1.788 1 93.56 108 ALA B C 1
ATOM 2024 O O . ALA B 1 108 ? 10.984 9.391 2.244 1 93.56 108 ALA B O 1
ATOM 2025 N N . PHE B 1 109 ? 11.203 7.219 2.006 1 93.62 109 PHE B N 1
ATOM 2026 C CA . PHE B 1 109 ? 12.531 7.324 2.594 1 93.62 109 PHE B CA 1
ATOM 2027 C C . PHE B 1 109 ? 13.523 6.445 1.84 1 93.62 109 PHE B C 1
ATOM 2029 O O . PHE B 1 109 ? 13.141 5.465 1.205 1 93.62 109 PHE B O 1
ATOM 2036 N N . SER B 1 110 ? 14.797 6.863 1.837 1 92.88 110 SER B N 1
ATOM 2037 C CA . SER B 1 110 ? 15.938 6.129 1.289 1 92.88 110 SER B CA 1
ATOM 2038 C C . SER B 1 110 ? 16.984 5.844 2.363 1 92.88 110 SER B C 1
ATOM 2040 O O . SER B 1 110 ? 17.391 6.75 3.088 1 92.88 110 SER B O 1
ATOM 2042 N N . PRO B 1 111 ? 17.281 4.547 2.473 1 93.69 111 PRO B N 1
ATOM 2043 C CA . PRO B 1 111 ? 18.328 4.211 3.449 1 93.69 111 PRO B CA 1
ATOM 2044 C C . PRO B 1 111 ? 19.703 4.695 3.023 1 93.69 111 PRO B C 1
ATOM 2046 O O . PRO B 1 111 ? 20.078 4.582 1.851 1 93.69 111 PRO B O 1
ATOM 2049 N N . LEU B 1 112 ? 20.391 5.207 3.93 1 91.56 112 LEU B N 1
ATOM 2050 C CA . LEU B 1 112 ? 21.75 5.688 3.73 1 91.56 112 LEU B CA 1
ATOM 2051 C C . LEU B 1 112 ? 22.688 5.152 4.816 1 91.56 112 LEU B C 1
ATOM 2053 O O . LEU B 1 112 ? 22.234 4.824 5.914 1 91.56 112 LEU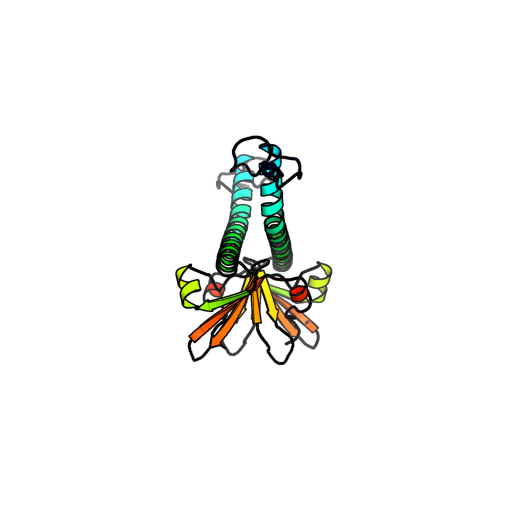 B O 1
ATOM 2057 N N . ASN B 1 113 ? 23.844 4.938 4.367 1 88.75 113 ASN B N 1
ATOM 2058 C CA . ASN B 1 113 ? 24.891 4.641 5.332 1 88.75 113 ASN B CA 1
ATOM 2059 C C . ASN B 1 113 ? 25.906 5.777 5.422 1 88.75 113 ASN B C 1
ATOM 2061 O O . ASN B 1 113 ? 26.656 6.02 4.477 1 88.75 113 ASN B O 1
ATOM 2065 N N . GLU B 1 114 ? 25.812 6.492 6.469 1 86.06 114 GLU B N 1
ATOM 2066 C CA . GLU B 1 114 ? 26.734 7.605 6.691 1 86.06 114 GLU B CA 1
ATOM 2067 C C . GLU B 1 114 ? 27.656 7.324 7.871 1 86.06 114 GLU B C 1
ATOM 2069 O O . GLU B 1 114 ? 27.234 7.34 9.023 1 86.06 114 GLU B O 1
ATOM 2074 N N . GLU B 1 115 ? 28.938 7.16 7.535 1 88.94 115 GLU B N 1
ATOM 2075 C CA . GLU B 1 115 ? 29.969 6.938 8.555 1 88.94 115 GLU B CA 1
ATOM 2076 C C . GLU B 1 115 ? 29.578 5.789 9.484 1 88.94 115 GLU B C 1
ATOM 2078 O O . GLU B 1 115 ? 29.641 5.922 10.703 1 88.94 115 GLU B O 1
ATOM 2083 N N . GLY B 1 116 ? 28.938 4.684 8.953 1 87.5 116 GLY B N 1
ATOM 2084 C CA . GLY B 1 116 ? 28.594 3.504 9.734 1 87.5 116 GLY B CA 1
ATOM 2085 C C . GLY B 1 116 ? 27.25 3.605 10.414 1 87.5 116 GLY B C 1
ATOM 2086 O O . GLY B 1 116 ? 26.828 2.672 11.094 1 87.5 116 GLY B O 1
ATOM 2087 N N . LYS B 1 117 ? 26.703 4.754 10.305 1 91.31 117 LYS B N 1
ATOM 2088 C CA . LYS B 1 117 ? 25.391 4.934 10.906 1 91.31 117 LYS B CA 1
ATOM 2089 C C . LYS B 1 117 ? 24.297 4.809 9.852 1 91.31 117 LYS B C 1
ATOM 2091 O O . LYS B 1 117 ? 24.422 5.328 8.742 1 91.31 117 LYS B O 1
ATOM 2096 N N . ASN B 1 118 ? 23.297 3.994 10.258 1 93.81 118 ASN B N 1
ATOM 2097 C CA . ASN B 1 118 ? 22.125 3.889 9.383 1 93.81 118 ASN B CA 1
ATOM 2098 C C . ASN B 1 118 ? 21.266 5.141 9.461 1 93.81 118 ASN B C 1
ATOM 2100 O O . ASN B 1 118 ? 20.75 5.484 10.523 1 93.81 118 ASN B O 1
ATOM 2104 N N . MET B 1 119 ? 21.172 5.754 8.273 1 95.69 119 MET B N 1
ATOM 2105 C CA . MET B 1 119 ? 20.359 6.961 8.156 1 95.69 119 MET B CA 1
ATOM 2106 C C . MET B 1 119 ? 19.234 6.77 7.133 1 95.69 119 MET B C 1
ATOM 2108 O O . MET B 1 119 ? 19.297 5.859 6.305 1 95.69 119 MET B O 1
ATOM 2112 N N . ALA B 1 120 ? 18.234 7.652 7.297 1 95.56 120 ALA B N 1
ATOM 2113 C CA . ALA B 1 120 ? 17.125 7.652 6.344 1 95.56 120 ALA B CA 1
ATOM 2114 C C . ALA B 1 120 ? 16.922 9.039 5.742 1 95.56 120 ALA B C 1
ATOM 2116 O O . ALA B 1 120 ? 16.688 10.008 6.465 1 95.56 120 ALA B O 1
ATOM 2117 N N . LEU B 1 121 ? 17.125 9.117 4.434 1 94.62 121 LEU B N 1
ATOM 2118 C CA . LEU B 1 121 ? 16.734 10.32 3.699 1 94.62 121 LEU B CA 1
ATOM 2119 C C . LEU B 1 121 ? 15.234 10.32 3.414 1 94.62 121 LEU B C 1
ATOM 2121 O O . LEU B 1 121 ? 14.734 9.445 2.699 1 94.62 121 LEU B O 1
ATOM 2125 N N . ILE B 1 122 ? 14.508 11.242 3.986 1 95.31 122 ILE B N 1
ATOM 2126 C CA . ILE B 1 122 ? 13.062 11.328 3.814 1 95.31 122 ILE B CA 1
ATOM 2127 C C . ILE B 1 122 ? 12.727 12.438 2.822 1 95.31 122 ILE B C 1
ATOM 2129 O O . ILE B 1 122 ? 13.289 13.531 2.893 1 95.31 122 ILE B O 1
ATOM 2133 N N . VAL B 1 123 ? 11.82 12.141 1.896 1 92.25 123 VAL B N 1
ATOM 2134 C CA . VAL B 1 123 ? 11.438 13.125 0.894 1 92.25 123 VAL B CA 1
ATOM 2135 C C . VAL B 1 123 ? 9.922 13.109 0.702 1 92.25 123 VAL B C 1
ATOM 2137 O O . VAL B 1 123 ? 9.281 12.078 0.91 1 92.25 123 VAL B O 1
ATOM 2140 N N . GLU B 1 124 ? 9.367 14.227 0.404 1 89.56 124 GLU B N 1
ATOM 2141 C CA . GLU B 1 124 ? 7.992 14.312 -0.081 1 89.56 124 GLU B CA 1
ATOM 2142 C C . GLU B 1 124 ? 7.926 14.125 -1.594 1 89.56 124 GLU B C 1
ATOM 2144 O O . GLU B 1 124 ? 8.688 14.75 -2.336 1 89.56 124 GLU B O 1
ATOM 2149 N N . LYS B 1 125 ? 7.105 13.086 -1.981 1 76.69 125 LYS B N 1
ATOM 2150 C CA . LYS B 1 125 ? 7.008 12.711 -3.389 1 76.69 125 LYS B CA 1
ATOM 2151 C C . LYS B 1 125 ? 6.602 13.898 -4.25 1 76.69 125 LYS B C 1
ATOM 2153 O O . LYS B 1 125 ? 5.613 14.578 -3.957 1 76.69 125 LYS B O 1
ATOM 2158 N N . GLU B 1 126 ? 7.539 14.727 -4.699 1 65.19 126 GLU B N 1
ATOM 2159 C CA . GLU B 1 126 ? 7.188 15.695 -5.734 1 65.19 126 GLU B CA 1
ATOM 2160 C C . GLU B 1 126 ? 6.926 15.008 -7.07 1 65.19 126 GLU B C 1
ATOM 2162 O O . GLU B 1 126 ? 7.184 13.805 -7.215 1 65.19 126 GLU B O 1
ATOM 2167 N N . ASP B 1 127 ? 6.258 15.516 -8.07 1 55.22 127 ASP B N 1
ATOM 2168 C CA . ASP B 1 127 ? 5.832 15.023 -9.375 1 55.22 127 ASP B CA 1
ATOM 2169 C C . ASP B 1 127 ? 6.879 14.094 -9.984 1 55.22 127 ASP B C 1
ATOM 2171 O O . ASP B 1 127 ? 6.539 13.156 -10.711 1 55.22 127 ASP B O 1
ATOM 2175 N N . HIS B 1 128 ? 8.117 14.266 -9.664 1 51.28 128 HIS B N 1
ATOM 2176 C CA . HIS B 1 128 ? 9.18 13.625 -10.43 1 51.28 128 HIS B CA 1
ATOM 2177 C C . HIS B 1 128 ? 9.305 12.148 -10.055 1 51.28 128 HIS B C 1
ATOM 2179 O O . HIS B 1 128 ? 9.938 11.375 -10.781 1 51.28 128 HIS B O 1
ATOM 2185 N N . PHE B 1 129 ? 8.883 11.688 -8.859 1 57.34 129 PHE B N 1
ATOM 2186 C CA . PHE B 1 129 ? 9.031 10.289 -8.469 1 57.34 129 PHE B CA 1
ATOM 2187 C C . PHE B 1 129 ? 8.227 9.383 -9.391 1 57.34 129 PHE B C 1
ATOM 2189 O O . PHE B 1 129 ? 8.508 8.188 -9.5 1 57.34 129 PHE B O 1
ATOM 2196 N N . ASN B 1 130 ? 7.32 10.031 -10.125 1 56.41 130 ASN B N 1
ATOM 2197 C CA . ASN B 1 130 ? 6.363 9.234 -10.891 1 56.41 130 ASN B CA 1
ATOM 2198 C C . ASN B 1 130 ? 7.012 8.617 -12.125 1 56.41 130 ASN B C 1
ATOM 2200 O O . ASN B 1 130 ? 6.43 7.73 -12.758 1 56.41 130 ASN B O 1
ATOM 2204 N N . ASP B 1 131 ? 8.234 9.039 -12.445 1 56.19 131 ASP B N 1
ATOM 2205 C CA . ASP B 1 131 ? 8.703 8.68 -13.781 1 56.19 131 ASP B CA 1
ATOM 2206 C C . ASP B 1 131 ? 9.438 7.34 -13.758 1 56.19 131 ASP B C 1
ATOM 2208 O O . ASP B 1 131 ? 9.562 6.68 -14.789 1 56.19 131 ASP B O 1
ATOM 2212 N N . PHE B 1 132 ? 9.961 6.996 -12.484 1 57.44 132 PHE B N 1
ATOM 2213 C CA . PHE B 1 132 ? 10.766 5.785 -12.609 1 57.44 132 PHE B CA 1
ATOM 2214 C C . PHE B 1 132 ? 10.375 4.766 -11.547 1 57.44 132 PHE B C 1
ATOM 2216 O O . PHE B 1 132 ? 10.328 5.086 -10.359 1 57.44 132 PHE B O 1
ATOM 2223 N N . PHE B 1 133 ? 9.531 3.822 -12.031 1 64.88 133 PHE B N 1
ATOM 2224 C CA . PHE B 1 133 ? 9.289 2.727 -11.094 1 64.88 133 PHE B CA 1
ATOM 2225 C C . PHE B 1 133 ? 10.125 1.506 -11.469 1 64.88 133 PHE B C 1
ATOM 2227 O O . PHE B 1 133 ? 10.602 1.393 -12.602 1 64.88 133 PHE B O 1
ATOM 2234 N N . GLU B 1 134 ? 10.422 0.648 -10.461 1 66.31 134 GLU B N 1
ATOM 2235 C CA . GLU B 1 134 ? 11.133 -0.613 -10.656 1 66.31 134 GLU B CA 1
ATOM 2236 C C . GLU B 1 134 ? 10.305 -1.582 -11.5 1 66.31 134 GLU B C 1
ATOM 2238 O O . GLU B 1 134 ? 9.188 -1.947 -11.117 1 66.31 134 GLU B O 1
ATOM 2243 N N . ASN B 1 135 ? 10.812 -1.686 -12.781 1 74.56 135 ASN B N 1
ATOM 2244 C CA . ASN B 1 135 ? 10.172 -2.705 -13.609 1 74.56 135 ASN B CA 1
ATOM 2245 C C . ASN B 1 135 ? 10.422 -4.109 -13.055 1 74.56 135 ASN B C 1
ATOM 2247 O O . ASN B 1 135 ? 11.562 -4.578 -13.047 1 74.56 135 ASN B O 1
ATOM 2251 N N . PRO B 1 136 ? 9.438 -4.82 -12.625 1 82.69 136 PRO B N 1
ATOM 2252 C CA . PRO B 1 136 ? 9.625 -6.148 -12.039 1 82.69 136 PRO B CA 1
ATOM 2253 C C . PRO B 1 136 ? 10.219 -7.152 -13.016 1 82.69 136 PRO B C 1
ATOM 2255 O O . PRO B 1 136 ? 10.836 -8.141 -12.602 1 82.69 136 PRO B O 1
ATOM 2258 N N . TRP B 1 137 ? 10.055 -6.883 -14.258 1 82.75 137 TRP B N 1
ATOM 2259 C CA . TRP B 1 137 ? 10.5 -7.852 -15.25 1 82.75 137 TRP B CA 1
ATOM 2260 C C . TRP B 1 137 ? 11.836 -7.441 -15.852 1 82.75 137 TRP B C 1
ATOM 2262 O O . TRP B 1 137 ? 12.359 -8.125 -16.734 1 82.75 137 TRP B O 1
ATOM 2272 N N . SER B 1 138 ? 12.32 -6.27 -15.352 1 69.62 138 SER B N 1
ATOM 2273 C CA . SER B 1 138 ? 13.594 -5.836 -15.906 1 69.62 138 SER B CA 1
ATOM 2274 C C . SER B 1 138 ? 14.75 -6.652 -15.336 1 69.62 138 SER B C 1
ATOM 2276 O O . SER B 1 138 ? 15.906 -6.441 -15.703 1 69.62 138 SER B O 1
ATOM 2278 N N . ALA B 1 139 ? 14.586 -7.781 -14.523 1 53.34 139 ALA B N 1
ATOM 2279 C CA . ALA B 1 139 ? 15.75 -8.562 -14.117 1 53.34 139 ALA B CA 1
ATOM 2280 C C . ALA B 1 139 ? 16.219 -9.492 -15.234 1 53.34 139 ALA B C 1
ATOM 2282 O O . ALA B 1 139 ? 15.414 -9.898 -16.078 1 53.34 139 ALA B O 1
#

Organism: Cyclobacterium marinum (strain ATCC 25205 / DSM 745 / LMG 13164 / NCIMB 1802) (NCBI:txid880070)

pLDDT: mean 83.11, std 14.52, range [36.53, 97.31]

Nearest PDB structures (foldseek):
  6iqi-assembly1_A  TM=5.229E-01  e=1.738E+00  Arabidopsis thaliana
  2grg-assembly1_A  TM=3.481E-01  e=5.406E-01  Saccharomyces cerevisiae
  3dav-assembly2_B  TM=5.584E-01  e=2.672E+00  Schizosaccharomyces pombe
  8fw5-assembly1_A  TM=5.110E-01  e=3.417E+00  Homo sapiens
  5doc-assembly1_B  TM=2.590E-01  e=1.848E+00  Human herpesvirus 5 strain AD169